Protein AF-A0A7J8E369-F1 (afdb_monomer_lite)

Radius of gyration: 38.17 Å; chains: 1; bounding box: 110×69×87 Å

Secondary structure (DSSP, 8-state):
-----------PPPPP-------------------S------HHHHHHHHHHHHHHHHHHHHHHHHHHHHHHHHHHTS-------PPPGGGTT--GGG---HHHHHHHHHHHHHHHHHHS--PPP-S---TTSPPHHHHHHHHHHHHHHHHHHHHHHHHHHHHHHHHTSTT-EE--SSS-EE-HHHHHHHHHGGGSS-----------TT----------HHHHHHHHHTT--

Sequence (233 aa):
MSRDGARLQPSPPETDVCCGITGGSPGQAPGSVPGPGLVKDSPLLLQQISAMRLHISQLQHENSILKGAQMKASLAALPPLHVAKLSLPSHEGSGSDLAPGALYRKTSQMLETLNQLSTHTHVVDITRTNPAAKSPSAQLLEQVAQLKSLSDAIEKLKDEVLKETVSQRPGATVPTDFATFPSTAFLRAKEEKQDDTVYMGKVTFSCAAGLGQRHRLVLTQEQLHQLHSRLIF

pLDDT: mean 79.62, std 20.89, range [30.61, 98.44]

Organism: Molossus molossus (NCBI:txid27622)

Structure (mmCIF, N/CA/C/O backbone):
data_AF-A0A7J8E369-F1
#
_entry.id   AF-A0A7J8E369-F1
#
loop_
_atom_site.group_PDB
_atom_site.id
_atom_site.type_symbol
_atom_site.label_atom_id
_atom_site.label_alt_id
_atom_site.label_comp_id
_atom_site.label_asym_id
_atom_site.label_entity_id
_atom_site.label_seq_id
_atom_site.pdbx_PDB_ins_code
_atom_site.Cartn_x
_atom_site.Cartn_y
_atom_site.Cartn_z
_atom_site.occupancy
_atom_site.B_iso_or_equiv
_atom_site.auth_seq_id
_atom_site.auth_comp_id
_atom_site.auth_asym_id
_atom_site.auth_atom_id
_atom_site.pdbx_PDB_model_num
ATOM 1 N N . MET A 1 1 ? 36.256 -41.939 -35.754 1.00 41.09 1 MET A N 1
ATOM 2 C CA . MET A 1 1 ? 37.502 -41.312 -36.260 1.00 41.09 1 MET A CA 1
ATOM 3 C C . MET A 1 1 ? 37.937 -40.273 -35.236 1.00 41.09 1 MET A C 1
ATOM 5 O O . MET A 1 1 ? 37.060 -39.716 -34.590 1.00 41.09 1 MET A O 1
ATOM 9 N N . SER A 1 2 ? 39.240 -40.086 -35.026 1.00 33.00 2 SER A N 1
ATOM 10 C CA . SER A 1 2 ? 39.792 -39.336 -33.877 1.00 33.00 2 SER A CA 1
ATOM 11 C C . SER A 1 2 ? 40.243 -37.909 -34.236 1.00 33.00 2 SER A C 1
ATOM 13 O O . SER A 1 2 ? 40.336 -37.597 -35.423 1.00 33.00 2 SER A O 1
ATOM 15 N N . ARG A 1 3 ? 40.653 -37.143 -33.203 1.00 35.09 3 ARG A N 1
ATOM 16 C CA . ARG A 1 3 ? 41.152 -35.740 -33.155 1.00 35.09 3 ARG A CA 1
ATOM 17 C C . ARG A 1 3 ? 40.059 -34.730 -32.758 1.00 35.09 3 ARG A C 1
ATOM 19 O O . ARG A 1 3 ? 39.092 -34.608 -33.497 1.00 35.09 3 ARG A O 1
ATOM 26 N N . ASP A 1 4 ? 40.047 -34.074 -31.588 1.00 36.41 4 ASP A N 1
ATOM 27 C CA . ASP A 1 4 ? 41.061 -33.690 -30.561 1.00 36.41 4 ASP A CA 1
ATOM 28 C C . ASP A 1 4 ? 41.771 -32.338 -30.821 1.00 36.41 4 ASP A C 1
ATOM 30 O O . ASP A 1 4 ? 42.100 -32.016 -31.962 1.00 36.41 4 ASP A O 1
ATOM 34 N N . GLY A 1 5 ? 42.003 -31.571 -29.744 1.00 31.45 5 GLY A N 1
ATOM 35 C CA . GLY A 1 5 ? 42.547 -30.202 -29.708 1.00 31.45 5 GLY A CA 1
ATOM 36 C C . GLY A 1 5 ? 41.503 -29.075 -29.892 1.00 31.45 5 GLY A C 1
ATOM 37 O O . GLY A 1 5 ? 40.620 -29.183 -30.733 1.00 31.45 5 GLY A O 1
ATOM 38 N N . ALA A 1 6 ? 41.543 -27.944 -29.169 1.00 34.44 6 ALA A N 1
ATOM 39 C CA . ALA A 1 6 ? 42.376 -27.578 -28.015 1.00 34.44 6 ALA A CA 1
ATOM 40 C C . ALA A 1 6 ? 41.706 -26.489 -27.131 1.00 34.44 6 ALA A C 1
ATOM 42 O O . ALA A 1 6 ? 40.764 -25.813 -27.538 1.00 34.44 6 ALA A O 1
ATOM 43 N N . ARG A 1 7 ? 42.213 -26.334 -25.900 1.00 36.38 7 ARG A N 1
ATOM 44 C CA . ARG A 1 7 ? 41.716 -25.487 -24.791 1.00 36.38 7 ARG A CA 1
ATOM 45 C C . ARG A 1 7 ? 42.520 -24.184 -24.679 1.00 36.38 7 ARG A C 1
ATOM 47 O O . ARG A 1 7 ? 43.739 -24.278 -24.754 1.00 36.38 7 ARG A O 1
ATOM 54 N N . LEU A 1 8 ? 41.898 -23.036 -24.352 1.00 31.09 8 LEU A N 1
ATOM 55 C CA . LEU A 1 8 ? 42.604 -21.884 -23.745 1.00 31.09 8 LEU A CA 1
ATOM 56 C C . LEU A 1 8 ? 41.689 -20.881 -22.984 1.00 31.09 8 LEU A C 1
ATOM 58 O O . LEU A 1 8 ? 40.820 -20.234 -23.555 1.00 31.09 8 LEU A O 1
ATOM 62 N N . GLN A 1 9 ? 41.951 -20.775 -21.679 1.00 37.12 9 GLN A N 1
ATOM 63 C CA . GLN A 1 9 ? 41.588 -19.768 -20.653 1.00 37.12 9 GLN A CA 1
ATOM 64 C C . GLN A 1 9 ? 42.735 -19.848 -19.600 1.00 37.12 9 GLN A C 1
ATOM 66 O O . GLN A 1 9 ? 43.406 -20.891 -19.600 1.00 37.12 9 GLN A O 1
ATOM 71 N N . PRO A 1 10 ? 43.023 -18.857 -18.718 1.00 39.31 10 PRO A N 1
ATOM 72 C CA . PRO A 1 10 ? 42.124 -17.913 -18.024 1.00 39.31 10 PRO A CA 1
ATOM 73 C C . PRO A 1 10 ? 42.337 -16.453 -18.545 1.00 39.31 10 PRO A C 1
ATOM 75 O O . PRO A 1 10 ? 42.440 -16.340 -19.763 1.00 39.31 10 PRO A O 1
ATOM 78 N N . SER A 1 11 ? 42.320 -15.294 -17.853 1.00 32.84 11 SER A N 1
ATOM 79 C CA . SER A 1 11 ? 42.356 -14.890 -16.423 1.00 32.84 11 SER A CA 1
ATOM 80 C C . SER A 1 11 ? 41.700 -13.511 -16.178 1.00 32.84 11 SER A C 1
ATOM 82 O O . SER A 1 11 ? 41.581 -12.734 -17.126 1.00 32.84 11 SER A O 1
ATOM 84 N N . PRO A 1 12 ? 41.292 -13.178 -14.931 1.00 42.59 12 PRO A N 1
ATOM 85 C CA . PRO A 1 12 ? 40.797 -11.846 -14.558 1.00 42.59 12 PRO A CA 1
ATOM 86 C C . PRO A 1 12 ? 41.934 -10.861 -14.196 1.00 42.59 12 PRO A C 1
ATOM 88 O O . PRO A 1 12 ? 43.033 -11.307 -13.867 1.00 42.59 12 PRO A O 1
ATOM 91 N N . PRO A 1 13 ? 41.681 -9.537 -14.208 1.00 39.56 13 PRO A N 1
ATOM 92 C CA . PRO A 1 13 ? 42.602 -8.533 -13.674 1.00 39.56 13 PRO A CA 1
ATOM 93 C C . PRO A 1 13 ? 42.510 -8.430 -12.141 1.00 39.56 13 PRO A C 1
ATOM 95 O O . PRO A 1 13 ? 41.418 -8.469 -11.571 1.00 39.56 13 PRO A O 1
ATOM 98 N N . GLU A 1 14 ? 43.656 -8.264 -11.485 1.00 40.72 14 GLU A N 1
ATOM 99 C CA . GLU A 1 14 ? 43.773 -8.125 -10.028 1.00 40.72 14 GLU A CA 1
ATOM 100 C C . GLU A 1 14 ? 43.655 -6.661 -9.565 1.00 40.72 14 GLU A C 1
ATOM 102 O O . GLU A 1 14 ? 43.826 -5.717 -10.340 1.00 40.72 14 GLU A O 1
ATOM 107 N N . THR A 1 15 ? 43.349 -6.467 -8.281 1.00 39.59 15 THR A N 1
ATOM 108 C CA . THR A 1 15 ? 43.296 -5.149 -7.633 1.00 39.59 15 THR A CA 1
ATOM 109 C C . THR A 1 15 ? 44.669 -4.748 -7.102 1.00 39.59 15 THR A C 1
ATOM 111 O O . THR A 1 15 ? 45.154 -5.388 -6.169 1.00 39.59 15 THR A O 1
ATOM 114 N N . ASP A 1 16 ? 45.246 -3.654 -7.601 1.00 33.91 16 ASP A N 1
ATOM 115 C CA . ASP A 1 16 ? 46.383 -3.004 -6.939 1.00 33.91 16 ASP A CA 1
ATOM 116 C C . ASP A 1 16 ? 45.906 -1.823 -6.080 1.00 33.91 16 ASP A C 1
ATOM 118 O O . ASP A 1 16 ? 45.133 -0.970 -6.528 1.00 33.91 16 ASP A O 1
ATOM 122 N N . VAL A 1 17 ? 46.342 -1.808 -4.820 1.00 41.31 17 VAL A N 1
ATOM 123 C CA . VAL A 1 17 ? 46.078 -0.746 -3.847 1.00 41.31 17 VAL A CA 1
ATOM 124 C C . VAL A 1 17 ? 47.383 -0.442 -3.128 1.00 41.31 17 VAL A C 1
ATOM 126 O O . VAL A 1 17 ? 47.820 -1.213 -2.275 1.00 41.31 17 VAL A O 1
ATOM 129 N N . CYS A 1 18 ? 47.963 0.726 -3.399 1.00 34.12 18 CYS A N 1
ATOM 130 C CA . CYS A 1 18 ? 49.056 1.259 -2.598 1.00 34.12 18 CYS A CA 1
ATOM 131 C C . CYS A 1 18 ? 48.819 2.736 -2.264 1.00 34.12 18 CYS A C 1
ATOM 133 O O . CYS A 1 18 ? 48.791 3.602 -3.137 1.00 34.12 18 CYS A O 1
ATOM 135 N N . CYS A 1 19 ? 48.656 3.019 -0.972 1.00 38.66 19 CYS A N 1
ATOM 136 C CA . CYS A 1 19 ? 48.672 4.363 -0.408 1.00 38.66 19 CYS A CA 1
ATOM 137 C C . CYS A 1 19 ? 49.817 4.411 0.608 1.00 38.66 19 CYS A C 1
ATOM 139 O O . CYS A 1 19 ? 49.782 3.695 1.607 1.00 38.66 19 CYS A O 1
ATOM 141 N N . GLY A 1 20 ? 50.846 5.215 0.333 1.00 31.59 20 GLY A N 1
ATOM 142 C CA . GLY A 1 20 ? 52.077 5.252 1.122 1.00 31.59 20 GLY A CA 1
ATOM 143 C C . GLY A 1 20 ? 52.585 6.675 1.305 1.00 31.59 20 GLY A C 1
ATOM 144 O O . GLY A 1 20 ? 53.140 7.265 0.383 1.00 31.59 20 GLY A O 1
ATOM 145 N N . ILE A 1 21 ? 52.404 7.218 2.509 1.00 43.28 21 ILE A N 1
ATOM 146 C CA . ILE A 1 21 ? 52.970 8.502 2.935 1.00 43.28 21 ILE A CA 1
ATOM 147 C C . ILE A 1 21 ? 54.171 8.278 3.857 1.00 43.28 21 ILE A C 1
ATOM 149 O O . ILE A 1 21 ? 54.090 7.479 4.785 1.00 43.28 21 ILE A O 1
ATOM 153 N N . THR A 1 22 ? 55.261 9.016 3.639 1.00 35.25 22 THR A N 1
ATOM 154 C CA . THR A 1 22 ? 56.140 9.637 4.662 1.00 35.25 22 THR A CA 1
ATOM 155 C C . THR A 1 22 ? 57.325 10.325 3.973 1.00 35.25 22 THR A C 1
ATOM 157 O O . THR A 1 22 ? 57.746 9.920 2.893 1.00 35.25 22 THR A O 1
ATOM 160 N N . GLY A 1 23 ? 57.838 11.408 4.566 1.00 34.50 23 GLY A N 1
ATOM 161 C CA . GLY A 1 23 ? 58.981 12.166 4.038 1.00 34.50 23 GLY A CA 1
ATOM 162 C C . GLY A 1 23 ? 60.274 11.912 4.818 1.00 34.50 23 GLY A C 1
ATOM 163 O O . GLY A 1 23 ? 60.225 11.526 5.983 1.00 34.50 23 GLY A O 1
ATOM 164 N N . GLY A 1 24 ? 61.426 12.173 4.188 1.00 30.61 24 GLY A N 1
ATOM 165 C CA . GLY A 1 24 ? 62.747 11.928 4.779 1.00 30.61 24 GLY A CA 1
ATOM 166 C C . GLY A 1 24 ? 63.893 12.689 4.102 1.00 30.61 24 GLY A C 1
ATOM 167 O O . GLY A 1 24 ? 64.691 12.102 3.380 1.00 30.61 24 GLY A O 1
ATOM 168 N N . SER A 1 25 ? 63.986 13.993 4.361 1.00 37.41 25 SER A N 1
ATOM 169 C CA . SER A 1 25 ? 65.236 14.774 4.235 1.00 37.41 25 SER A CA 1
ATOM 170 C C . SER A 1 25 ? 66.120 14.526 5.480 1.00 37.41 25 SER A C 1
ATOM 172 O O . SER A 1 25 ? 65.541 14.175 6.510 1.00 37.41 25 SER A O 1
ATOM 174 N N . PRO A 1 26 ? 67.461 14.745 5.473 1.00 45.38 26 PRO A N 1
ATOM 175 C CA . PRO A 1 26 ? 68.188 15.671 4.591 1.00 45.38 26 PRO A CA 1
ATOM 176 C C . PRO A 1 26 ? 69.509 15.167 3.959 1.00 45.38 26 PRO A C 1
ATOM 178 O O . PRO A 1 26 ? 70.195 14.290 4.473 1.00 45.38 26 PRO A O 1
ATOM 181 N N . GLY A 1 27 ? 69.931 15.854 2.892 1.00 34.78 27 GLY A N 1
ATOM 182 C CA . GLY A 1 27 ? 71.288 15.826 2.334 1.00 34.78 27 GLY A CA 1
ATOM 183 C C . GLY A 1 27 ? 71.593 17.182 1.686 1.00 34.78 27 GLY A C 1
ATOM 184 O O . GLY A 1 27 ? 70.720 17.752 1.036 1.00 34.78 27 GLY A O 1
ATOM 185 N N . GLN A 1 28 ? 72.780 17.745 1.920 1.00 37.62 28 GLN A N 1
ATOM 186 C CA . GLN A 1 28 ? 73.111 19.145 1.609 1.00 37.62 28 GLN A CA 1
ATOM 187 C C . GLN A 1 28 ? 74.315 19.241 0.659 1.00 37.62 28 GLN A C 1
ATOM 189 O O . GLN A 1 28 ? 75.236 18.445 0.792 1.00 37.62 28 GLN A O 1
ATOM 194 N N . ALA A 1 29 ? 74.294 20.230 -0.247 1.00 39.03 29 ALA A N 1
ATOM 195 C CA . ALA A 1 29 ? 75.404 20.891 -0.970 1.00 39.03 29 ALA A CA 1
ATOM 196 C C . ALA A 1 29 ? 74.906 21.384 -2.356 1.00 39.03 29 ALA A C 1
ATOM 198 O O . ALA A 1 29 ? 73.897 20.876 -2.849 1.00 39.03 29 ALA A O 1
ATOM 199 N N . PRO A 1 30 ? 75.517 22.422 -2.966 1.00 46.03 30 PRO A N 1
ATOM 200 C CA . PRO A 1 30 ? 74.757 23.318 -3.838 1.00 46.03 30 PRO A CA 1
ATOM 201 C C . PRO A 1 30 ? 75.013 23.123 -5.341 1.00 46.03 30 PRO A C 1
ATOM 203 O O . PRO A 1 30 ? 76.124 23.315 -5.828 1.00 46.03 30 PRO A O 1
ATOM 206 N N . GLY A 1 31 ? 73.943 22.860 -6.095 1.00 35.72 31 GLY A N 1
ATOM 207 C CA . GLY A 1 31 ? 73.931 22.878 -7.561 1.00 35.72 31 GLY A CA 1
ATOM 208 C C . GLY A 1 31 ? 72.934 23.903 -8.101 1.00 35.72 31 GLY A C 1
ATOM 209 O O . GLY A 1 31 ? 71.821 23.537 -8.468 1.00 35.72 31 GLY A O 1
ATOM 210 N N . SER A 1 32 ? 73.315 25.184 -8.152 1.00 49.19 32 SER A N 1
ATOM 211 C CA . SER A 1 32 ? 72.491 26.225 -8.789 1.00 49.19 32 SER A CA 1
ATOM 212 C C . SER A 1 32 ? 72.608 26.135 -10.312 1.00 49.19 32 SER A C 1
ATOM 214 O O . SER A 1 32 ? 73.381 26.857 -10.941 1.00 49.19 32 SER A O 1
ATOM 216 N N . VAL A 1 33 ? 71.861 25.202 -10.903 1.00 44.56 33 VAL A N 1
ATOM 217 C CA . VAL A 1 33 ? 71.669 25.105 -12.354 1.00 44.56 33 VAL A CA 1
ATOM 218 C C . VAL A 1 33 ? 70.338 25.781 -12.698 1.00 44.56 33 VAL A C 1
ATOM 220 O O . VAL A 1 33 ? 69.313 25.357 -12.159 1.00 44.56 33 VAL A O 1
ATOM 223 N N . PRO A 1 34 ? 70.297 26.796 -13.584 1.00 49.88 34 PRO A N 1
ATOM 224 C CA . PRO A 1 34 ? 69.044 27.379 -14.068 1.00 49.88 34 PRO A CA 1
ATOM 225 C C . PRO A 1 34 ? 68.288 26.407 -14.991 1.00 49.88 34 PRO A C 1
ATOM 227 O O . PRO A 1 34 ? 68.264 26.561 -16.211 1.00 49.88 34 PRO A O 1
ATOM 230 N N . GLY A 1 35 ? 67.685 25.368 -14.407 1.00 45.75 35 GLY A N 1
ATOM 231 C CA . GLY A 1 35 ? 66.832 24.425 -15.124 1.00 45.75 35 GLY A CA 1
ATOM 232 C C . GLY A 1 35 ? 65.636 25.157 -15.749 1.00 45.75 35 GLY A C 1
ATOM 233 O O . GLY A 1 35 ? 64.947 25.892 -15.033 1.00 45.75 35 GLY A O 1
ATOM 234 N N . PRO A 1 36 ? 65.373 25.003 -17.060 1.00 47.09 36 PRO A N 1
ATOM 235 C CA . PRO A 1 36 ? 64.336 25.765 -17.742 1.00 47.09 36 PRO A CA 1
ATOM 236 C C . PRO A 1 36 ? 62.943 25.296 -17.318 1.00 47.09 36 PRO A C 1
ATOM 238 O O . PRO A 1 36 ? 62.419 24.335 -17.865 1.00 47.09 36 PRO A O 1
ATOM 241 N N . GLY A 1 37 ? 62.349 26.019 -16.366 1.00 49.38 37 GLY A N 1
ATOM 242 C CA . GLY A 1 37 ? 60.931 25.964 -16.018 1.00 49.38 37 GLY A CA 1
ATOM 243 C C . GLY A 1 37 ? 60.436 24.628 -15.459 1.00 49.38 37 GLY A C 1
ATOM 244 O O . GLY A 1 37 ? 60.283 23.644 -16.176 1.00 49.38 37 GLY A O 1
ATOM 245 N N . LEU A 1 38 ? 59.996 24.633 -14.198 1.00 54.03 38 LEU A N 1
ATOM 246 C CA . LEU A 1 38 ? 58.951 23.696 -13.787 1.00 54.03 38 LEU A CA 1
ATOM 247 C C . LEU A 1 38 ? 57.718 23.998 -14.652 1.00 54.03 38 LEU A C 1
ATOM 249 O O . LEU A 1 38 ? 57.014 24.976 -14.385 1.00 54.03 38 LEU A O 1
ATOM 253 N N . VAL A 1 39 ? 57.495 23.209 -15.710 1.00 57.50 39 VAL A N 1
ATOM 254 C CA . VAL A 1 39 ? 56.346 23.356 -16.614 1.00 57.50 39 VAL A CA 1
ATOM 255 C C . VAL A 1 39 ? 55.097 22.957 -15.843 1.00 57.50 39 VAL A C 1
ATOM 257 O O . VAL A 1 39 ? 54.642 21.819 -15.858 1.00 57.50 39 VAL A O 1
ATOM 260 N N . LYS A 1 40 ? 54.576 23.929 -15.101 1.00 64.00 40 LYS A N 1
ATOM 261 C CA . LYS A 1 40 ? 53.297 23.860 -14.422 1.00 64.00 40 LYS A CA 1
ATOM 262 C C . LYS A 1 40 ? 52.246 23.767 -15.521 1.00 64.00 40 LYS A C 1
ATOM 264 O O . LYS A 1 40 ? 52.003 24.771 -16.194 1.00 64.00 40 LYS A O 1
ATOM 269 N N . ASP A 1 41 ? 51.704 22.565 -15.729 1.00 66.69 41 ASP A N 1
ATOM 270 C CA . ASP A 1 41 ? 50.673 22.300 -16.733 1.00 66.69 41 ASP A CA 1
ATOM 271 C C . ASP A 1 41 ? 49.646 23.427 -16.725 1.00 66.69 41 ASP A C 1
ATOM 273 O O . ASP A 1 41 ? 49.163 23.826 -15.657 1.00 66.69 41 ASP A O 1
ATOM 277 N N . SER A 1 42 ? 49.352 23.970 -17.911 1.00 84.88 42 SER A N 1
ATOM 278 C CA . SER A 1 42 ? 48.469 25.129 -18.025 1.00 84.88 42 SER A CA 1
ATOM 279 C C . SER A 1 42 ? 47.176 24.840 -17.256 1.00 84.88 42 SER A C 1
ATOM 281 O O . SER A 1 42 ? 46.547 23.810 -17.515 1.00 84.88 42 SER A O 1
ATOM 283 N N . PRO A 1 43 ? 46.747 25.699 -16.311 1.00 85.44 43 PRO A N 1
ATOM 284 C CA . PRO A 1 43 ? 45.572 25.408 -15.491 1.00 85.44 43 PRO A CA 1
ATOM 285 C C . PRO A 1 43 ? 44.318 25.226 -16.359 1.00 85.44 43 PRO A C 1
ATOM 287 O O . PRO A 1 43 ? 43.458 24.411 -16.036 1.00 85.44 43 PRO A O 1
ATOM 290 N N . LEU A 1 44 ? 44.277 25.898 -17.516 1.00 90.88 44 LEU A N 1
ATOM 291 C CA . LEU A 1 44 ? 43.266 25.716 -18.555 1.00 90.88 44 LEU A CA 1
ATOM 292 C C . LEU A 1 44 ? 43.319 24.319 -19.203 1.00 90.88 44 LEU A C 1
ATOM 294 O O . LEU A 1 44 ? 42.273 23.727 -19.448 1.00 90.88 44 LEU A O 1
ATOM 298 N N . LEU A 1 45 ? 44.513 23.762 -19.439 1.00 91.81 45 LEU A N 1
ATOM 299 C CA . LEU A 1 45 ? 44.689 22.404 -19.972 1.00 91.81 45 LEU A CA 1
ATOM 300 C C . LEU A 1 45 ? 44.264 21.344 -18.947 1.00 91.81 45 LEU A C 1
ATOM 302 O O . LEU A 1 45 ? 43.554 20.407 -19.302 1.00 91.81 45 LEU A O 1
ATOM 306 N N . LEU A 1 46 ? 44.624 21.509 -17.669 1.00 92.56 46 LEU A N 1
ATOM 307 C CA . LEU A 1 46 ? 44.163 20.617 -16.597 1.00 92.56 46 LEU A CA 1
ATOM 308 C C . LEU A 1 46 ? 42.633 20.666 -16.433 1.00 92.56 46 LEU A C 1
ATOM 310 O O . LEU A 1 46 ? 41.996 19.621 -16.291 1.00 92.56 46 LEU A O 1
ATOM 314 N N . GLN A 1 47 ? 42.036 21.859 -16.523 1.00 94.19 47 GLN A N 1
ATOM 315 C CA . GLN A 1 47 ? 40.582 22.052 -16.519 1.00 94.19 47 GLN A CA 1
ATOM 316 C C . GLN A 1 47 ? 39.907 21.436 -17.758 1.00 94.19 47 GLN A C 1
ATOM 318 O O . GLN A 1 47 ? 38.847 20.822 -17.645 1.00 94.19 47 GLN A O 1
ATOM 323 N N . GLN A 1 48 ? 40.523 21.539 -18.938 1.00 95.19 48 GLN A N 1
ATOM 324 C CA . GLN A 1 48 ? 40.031 20.886 -20.151 1.00 95.19 48 GLN A CA 1
ATOM 325 C C . GLN A 1 48 ? 40.108 19.356 -20.027 1.00 95.19 48 GLN A C 1
ATOM 327 O O . GLN A 1 48 ? 39.162 18.661 -20.390 1.00 95.19 48 GLN A O 1
ATOM 332 N N . ILE A 1 49 ? 41.193 18.814 -19.465 1.00 95.00 49 ILE A N 1
ATOM 333 C CA . ILE A 1 49 ? 41.356 17.374 -19.221 1.00 95.00 49 ILE A CA 1
ATOM 334 C C . ILE A 1 49 ? 40.309 16.856 -18.225 1.00 95.00 49 ILE A C 1
ATOM 336 O O . ILE A 1 49 ? 39.745 15.785 -18.458 1.00 95.00 49 ILE A O 1
ATOM 340 N N . SER A 1 50 ? 40.008 17.582 -17.143 1.00 95.56 50 SER A N 1
ATOM 341 C CA . SER A 1 50 ? 38.975 17.158 -16.186 1.00 95.56 50 SER A CA 1
ATOM 342 C C . SER A 1 50 ? 37.565 17.227 -16.786 1.00 95.56 50 SER A C 1
ATOM 344 O O . SER A 1 50 ? 36.803 16.269 -16.638 1.00 95.56 50 SER A O 1
ATOM 346 N N . ALA A 1 51 ? 37.248 18.276 -17.554 1.00 97.25 51 ALA A N 1
ATOM 347 C CA . ALA A 1 51 ? 35.987 18.384 -18.289 1.00 97.25 51 ALA A CA 1
ATOM 348 C C . ALA A 1 51 ? 35.818 17.255 -19.325 1.00 97.25 51 ALA A C 1
ATOM 350 O O . ALA A 1 51 ? 34.793 16.575 -19.337 1.00 97.25 51 ALA A O 1
ATOM 351 N N . MET A 1 52 ? 36.840 16.974 -20.143 1.00 98.00 52 MET A N 1
ATOM 352 C CA . MET A 1 52 ? 36.793 15.872 -21.114 1.00 98.00 52 MET A CA 1
ATOM 353 C C . MET A 1 52 ? 36.623 14.508 -20.431 1.00 98.00 52 MET A C 1
ATOM 355 O O . MET A 1 52 ? 35.836 13.690 -20.902 1.00 98.00 52 MET A O 1
ATOM 359 N N . ARG A 1 53 ? 37.294 14.259 -19.296 1.00 98.06 53 ARG A N 1
ATOM 360 C CA . ARG A 1 53 ? 37.115 13.018 -18.514 1.00 98.06 53 ARG A CA 1
ATOM 361 C C . ARG A 1 53 ? 35.683 12.861 -17.992 1.00 98.06 53 ARG A C 1
ATOM 363 O O . ARG A 1 53 ? 35.157 11.751 -18.033 1.00 98.06 53 ARG A O 1
ATOM 370 N N . LEU A 1 54 ? 35.038 13.948 -17.559 1.00 98.31 54 LEU A N 1
ATOM 371 C CA . LEU A 1 54 ? 33.630 13.932 -17.147 1.00 98.31 54 LEU A CA 1
ATOM 372 C C . LEU A 1 54 ? 32.698 13.589 -18.321 1.00 98.31 54 LEU A C 1
ATOM 374 O O . LEU A 1 54 ? 31.874 12.687 -18.191 1.00 98.31 54 LEU A O 1
ATOM 378 N N . HIS A 1 55 ? 32.871 14.237 -19.477 1.00 98.19 55 HIS A N 1
ATOM 379 C CA . HIS A 1 55 ? 32.070 13.955 -20.677 1.00 98.19 55 HIS A CA 1
ATOM 380 C C . HIS A 1 55 ? 32.269 12.517 -21.191 1.00 98.19 55 HIS A C 1
ATOM 382 O O . HIS A 1 55 ? 31.306 11.857 -21.572 1.00 98.19 55 HIS A O 1
ATOM 388 N N . ILE A 1 56 ? 33.498 11.988 -21.153 1.00 98.38 56 ILE A N 1
ATOM 389 C CA . ILE A 1 56 ? 33.779 10.585 -21.501 1.00 98.38 56 ILE A CA 1
ATOM 390 C C . ILE A 1 56 ? 33.056 9.632 -20.537 1.00 98.38 56 ILE A C 1
ATOM 392 O O . ILE A 1 56 ? 32.459 8.659 -20.991 1.00 98.38 56 ILE A O 1
ATOM 396 N N . SER A 1 57 ? 33.052 9.924 -19.233 1.00 98.06 57 SER A N 1
ATOM 397 C CA . SER A 1 57 ? 32.327 9.133 -18.227 1.00 98.06 57 SER A CA 1
ATOM 398 C C . SER A 1 57 ? 30.807 9.143 -18.461 1.00 98.06 57 SER A C 1
ATOM 400 O O . SER A 1 57 ? 30.166 8.093 -18.417 1.00 98.06 57 SER A O 1
ATOM 402 N N . GLN A 1 58 ? 30.232 10.301 -18.807 1.00 98.38 58 GLN A N 1
ATOM 403 C CA . GLN A 1 58 ? 28.814 10.433 -19.173 1.00 98.38 58 GLN A CA 1
ATOM 404 C C . GLN A 1 58 ? 28.466 9.593 -20.412 1.00 98.38 58 GLN A C 1
ATOM 406 O O . GLN A 1 58 ? 27.566 8.757 -20.350 1.00 98.38 58 GLN A O 1
ATOM 411 N N . LEU A 1 59 ? 29.237 9.721 -21.498 1.00 98.44 59 LEU A N 1
ATOM 412 C CA . LEU A 1 59 ? 29.043 8.931 -22.720 1.00 98.44 59 LEU A CA 1
ATOM 413 C C . LEU A 1 59 ? 29.212 7.421 -22.474 1.00 98.44 59 LEU A C 1
ATOM 415 O O . LEU A 1 59 ? 28.472 6.615 -23.035 1.00 98.44 59 LEU A O 1
ATOM 419 N N . GLN A 1 60 ? 30.152 7.016 -21.614 1.00 98.25 60 GLN A N 1
ATOM 420 C CA . GLN A 1 60 ? 30.307 5.618 -21.195 1.00 98.25 60 GLN A CA 1
ATOM 421 C C . GLN A 1 60 ? 29.097 5.121 -20.390 1.00 98.25 60 GLN A C 1
ATOM 423 O O . GLN A 1 60 ? 28.653 3.991 -20.601 1.00 98.25 60 GLN A O 1
ATOM 428 N N . HIS A 1 61 ? 28.532 5.951 -19.510 1.00 98.00 61 HIS A N 1
ATOM 429 C CA . HIS A 1 61 ? 27.340 5.622 -18.729 1.00 98.00 61 HIS A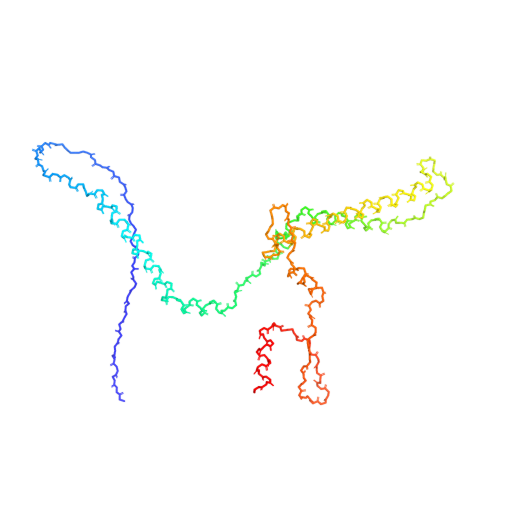 CA 1
ATOM 430 C C . HIS A 1 61 ? 26.094 5.463 -19.613 1.00 98.00 61 HIS A C 1
ATOM 432 O O . HIS A 1 61 ? 25.413 4.440 -19.530 1.00 98.00 61 HIS A O 1
ATOM 438 N N . GLU A 1 62 ? 25.837 6.407 -20.522 1.00 98.25 62 GLU A N 1
ATOM 439 C CA . GLU A 1 62 ? 24.749 6.324 -21.506 1.00 98.25 62 GLU A CA 1
ATOM 440 C C . GLU A 1 62 ? 24.893 5.087 -22.403 1.00 98.25 62 GLU A C 1
ATOM 442 O O . GLU A 1 62 ? 23.947 4.315 -22.581 1.00 98.25 62 GLU A O 1
ATOM 447 N N . ASN A 1 63 ? 26.101 4.833 -22.915 1.00 98.06 63 ASN A N 1
ATOM 448 C CA . ASN A 1 63 ? 26.377 3.665 -23.747 1.00 98.06 63 ASN A CA 1
ATOM 449 C C . ASN A 1 63 ? 26.208 2.342 -22.975 1.00 98.06 63 ASN A C 1
ATOM 451 O O . ASN A 1 63 ? 25.758 1.352 -23.552 1.00 98.06 63 ASN A O 1
ATOM 455 N N . SER A 1 64 ? 26.514 2.334 -21.673 1.00 97.94 64 SER A N 1
ATOM 456 C CA . SER A 1 64 ? 26.271 1.204 -20.769 1.00 97.94 64 SER A CA 1
ATOM 457 C C . SER A 1 64 ? 24.774 0.971 -20.527 1.00 97.94 64 SER A C 1
ATOM 459 O O . SER A 1 64 ? 24.316 -0.166 -20.633 1.00 97.94 64 SER A O 1
ATOM 461 N N . ILE A 1 65 ? 23.981 2.030 -20.311 1.00 97.44 65 ILE A N 1
ATOM 462 C CA . ILE A 1 65 ? 22.512 1.937 -20.209 1.00 97.44 65 ILE A CA 1
ATOM 463 C C . ILE A 1 65 ? 21.917 1.345 -21.491 1.00 97.44 65 ILE A C 1
ATOM 465 O O . ILE A 1 65 ? 21.107 0.422 -21.412 1.00 97.44 65 ILE A O 1
ATOM 469 N N . LEU A 1 66 ? 22.330 1.839 -22.662 1.00 97.44 66 LEU A N 1
ATOM 470 C CA . LEU A 1 66 ? 21.811 1.382 -23.954 1.00 97.44 66 LEU A CA 1
ATOM 471 C C . LEU A 1 66 ? 22.192 -0.078 -24.246 1.00 97.44 66 LEU A C 1
ATOM 473 O O . LEU A 1 66 ? 21.326 -0.870 -24.613 1.00 97.44 66 LEU A O 1
ATOM 477 N N . LYS A 1 67 ? 23.453 -0.473 -24.018 1.00 98.06 67 LYS A N 1
ATOM 478 C CA . LYS A 1 67 ? 23.899 -1.874 -24.160 1.00 98.06 67 LYS A CA 1
ATOM 479 C C . LYS A 1 67 ? 23.238 -2.809 -23.143 1.00 98.06 67 LYS A C 1
ATOM 481 O O . LYS A 1 67 ? 22.893 -3.937 -23.477 1.00 98.06 67 LYS A O 1
ATOM 486 N N . GLY A 1 68 ? 23.044 -2.343 -21.911 1.00 97.56 68 GLY A N 1
ATOM 487 C CA . GLY A 1 68 ? 22.402 -3.096 -20.835 1.00 97.56 68 GLY A CA 1
ATOM 488 C C . GLY A 1 68 ? 20.873 -3.143 -20.912 1.00 97.56 68 GLY A C 1
ATOM 489 O O . GLY A 1 68 ? 20.263 -3.869 -20.127 1.00 97.56 68 GLY A O 1
ATOM 490 N N . ALA A 1 69 ? 20.239 -2.402 -21.829 1.00 97.69 69 ALA A N 1
ATOM 491 C CA . ALA A 1 69 ? 18.791 -2.194 -21.851 1.00 97.69 69 ALA A CA 1
ATOM 492 C C . ALA A 1 69 ? 17.989 -3.503 -21.935 1.00 97.69 69 ALA A C 1
ATOM 494 O O . ALA A 1 69 ? 17.038 -3.680 -21.174 1.00 97.69 69 ALA A O 1
ATOM 495 N N . GLN A 1 70 ? 18.399 -4.447 -22.792 1.00 97.38 70 GLN A N 1
ATOM 496 C CA . GLN A 1 70 ? 17.727 -5.746 -22.922 1.00 97.38 70 GLN A CA 1
ATOM 497 C C . GLN A 1 70 ? 17.833 -6.571 -21.631 1.00 97.38 70 GLN A C 1
ATOM 499 O O . GLN A 1 70 ? 16.824 -7.060 -21.136 1.00 97.38 70 GLN A O 1
ATOM 504 N N . MET A 1 71 ? 19.030 -6.672 -21.043 1.00 97.31 71 MET A N 1
ATOM 505 C CA . MET A 1 71 ? 19.248 -7.395 -19.783 1.00 97.31 71 MET A CA 1
ATOM 506 C C . MET A 1 71 ? 18.453 -6.767 -18.629 1.00 97.31 71 MET A C 1
ATOM 508 O O . MET A 1 71 ? 17.814 -7.478 -17.853 1.00 97.31 71 MET A O 1
ATOM 512 N N . LYS A 1 72 ? 18.432 -5.430 -18.549 1.00 97.00 72 LYS A N 1
ATOM 513 C CA . LYS A 1 72 ? 17.630 -4.683 -17.574 1.00 97.00 72 LYS A CA 1
ATOM 514 C C . LYS A 1 72 ? 16.134 -4.949 -17.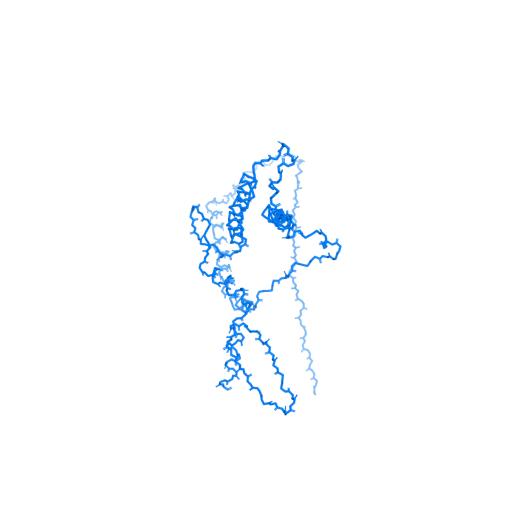757 1.00 97.00 72 LYS A C 1
ATOM 516 O O . LYS A 1 72 ? 15.447 -5.155 -16.764 1.00 97.00 72 LYS A O 1
ATOM 521 N N . ALA A 1 73 ? 15.638 -4.980 -18.995 1.00 96.94 73 ALA A N 1
ATOM 522 C CA . ALA A 1 73 ? 14.241 -5.286 -19.295 1.00 96.94 73 ALA A CA 1
ATOM 523 C C . ALA A 1 73 ? 13.875 -6.737 -18.937 1.00 96.94 73 ALA A C 1
ATOM 525 O O . ALA A 1 73 ? 12.859 -6.956 -18.286 1.00 96.94 73 ALA A O 1
ATOM 526 N N . SER A 1 74 ? 14.717 -7.719 -19.281 1.00 96.56 74 SER A N 1
ATOM 527 C CA . SER A 1 74 ? 14.492 -9.129 -18.929 1.00 96.56 74 SER A CA 1
ATOM 528 C C . SER A 1 74 ? 14.457 -9.372 -17.418 1.00 96.56 74 SER A C 1
ATOM 530 O O . SER A 1 74 ? 13.669 -10.196 -16.967 1.00 96.56 74 SER A O 1
ATOM 532 N N . LEU A 1 75 ? 15.263 -8.648 -16.632 1.00 96.12 75 LEU A N 1
ATOM 533 C CA . LEU A 1 75 ? 15.216 -8.712 -15.167 1.00 96.12 75 LEU A CA 1
ATOM 534 C C . LEU A 1 75 ? 14.019 -7.944 -14.584 1.00 96.12 75 LEU A C 1
ATOM 536 O O . LEU A 1 75 ? 13.386 -8.428 -13.653 1.00 96.12 75 LEU A O 1
ATOM 540 N N . ALA A 1 76 ? 13.675 -6.776 -15.137 1.00 95.00 76 ALA A N 1
ATOM 541 C CA . ALA A 1 76 ? 12.540 -5.964 -14.685 1.00 95.00 76 ALA A CA 1
ATOM 542 C C . ALA A 1 76 ? 11.163 -6.549 -15.060 1.00 95.00 76 ALA A C 1
ATOM 544 O O . ALA A 1 76 ? 10.157 -6.149 -14.482 1.00 95.00 76 ALA A O 1
ATOM 545 N N . ALA A 1 77 ? 11.113 -7.492 -16.006 1.00 93.94 77 ALA A N 1
ATOM 546 C CA . ALA A 1 77 ? 9.919 -8.267 -16.340 1.00 93.94 77 ALA A CA 1
ATOM 547 C C . ALA A 1 77 ? 9.620 -9.400 -15.333 1.00 93.94 77 ALA A C 1
ATOM 549 O O . ALA A 1 77 ? 8.577 -10.046 -15.435 1.00 93.94 77 ALA A O 1
ATOM 550 N N . LEU A 1 78 ? 10.519 -9.666 -14.377 1.00 94.25 78 LEU A N 1
ATOM 551 C CA . LEU A 1 78 ? 10.297 -10.631 -13.298 1.00 94.25 78 LEU A CA 1
ATOM 552 C C . LEU A 1 78 ? 9.603 -9.950 -12.101 1.00 94.25 78 LEU A C 1
ATOM 554 O O . LEU A 1 78 ? 9.914 -8.798 -11.789 1.00 94.25 78 LEU A O 1
ATOM 558 N N . PRO A 1 79 ? 8.694 -10.642 -11.387 1.00 90.69 79 PRO A N 1
ATOM 559 C CA . PRO A 1 79 ? 8.011 -10.068 -10.231 1.00 90.69 79 PRO A CA 1
ATOM 560 C C . PRO A 1 79 ? 9.005 -9.759 -9.090 1.00 90.69 79 PRO A C 1
ATOM 562 O O . PRO A 1 79 ? 9.864 -10.590 -8.781 1.00 90.69 79 PRO A O 1
ATOM 565 N N . PRO A 1 80 ? 8.901 -8.591 -8.427 1.00 92.12 80 PRO A N 1
ATOM 566 C CA . PRO A 1 80 ? 9.890 -8.153 -7.447 1.00 92.12 80 PRO A CA 1
ATOM 567 C C . PRO A 1 80 ? 9.784 -8.944 -6.137 1.00 92.12 80 PRO A C 1
ATOM 569 O O . PRO A 1 80 ? 8.798 -8.843 -5.399 1.00 92.12 80 PRO A O 1
ATOM 572 N N . LEU A 1 81 ? 10.832 -9.706 -5.822 1.00 91.75 81 LEU A N 1
ATOM 573 C CA . LEU A 1 81 ? 10.903 -10.553 -4.631 1.00 91.75 81 LEU A CA 1
ATOM 574 C C . LEU A 1 81 ? 11.047 -9.712 -3.354 1.00 91.75 81 LEU A C 1
ATOM 576 O O . LEU A 1 81 ? 12.110 -9.164 -3.070 1.00 91.75 81 LEU A O 1
ATOM 580 N N . HIS A 1 82 ? 9.978 -9.653 -2.561 1.00 88.06 82 HIS A N 1
ATOM 581 C CA . HIS A 1 82 ? 9.969 -9.038 -1.235 1.00 88.06 82 HIS A CA 1
ATOM 582 C C . HIS A 1 82 ? 9.935 -10.136 -0.169 1.00 88.06 82 HIS A C 1
ATOM 584 O O . HIS A 1 82 ? 8.983 -10.914 -0.108 1.00 88.06 82 HIS A O 1
ATOM 590 N N . VAL A 1 83 ? 10.962 -10.203 0.681 1.00 90.81 83 VAL A N 1
ATOM 591 C CA . VAL A 1 83 ? 10.989 -11.144 1.809 1.00 90.81 83 VAL A CA 1
ATOM 592 C C . VAL A 1 83 ? 10.134 -10.623 2.965 1.00 90.81 83 VAL A C 1
ATOM 594 O O . VAL A 1 83 ? 10.242 -9.461 3.360 1.00 90.81 83 VAL A O 1
ATOM 597 N N . ALA A 1 84 ? 9.279 -11.483 3.517 1.00 86.31 84 ALA A N 1
ATOM 598 C CA . ALA A 1 84 ? 8.546 -11.174 4.738 1.00 86.31 84 ALA A CA 1
ATOM 599 C C . ALA A 1 84 ? 9.512 -11.117 5.932 1.00 86.31 84 ALA A C 1
ATOM 601 O O . ALA A 1 84 ? 10.437 -11.924 6.034 1.00 86.31 84 ALA A O 1
ATOM 602 N N . LYS A 1 85 ? 9.283 -10.179 6.856 1.00 83.50 85 LYS A N 1
ATOM 603 C CA . LYS A 1 85 ? 10.030 -10.118 8.114 1.00 83.50 85 LYS A CA 1
ATOM 604 C C . LYS A 1 85 ? 9.574 -11.259 9.024 1.00 83.50 85 LYS A C 1
ATOM 606 O O . LYS A 1 85 ? 8.440 -11.251 9.490 1.00 83.50 85 LYS A O 1
ATOM 611 N N . LEU A 1 86 ? 10.451 -12.231 9.257 1.00 78.81 86 LEU A N 1
ATOM 612 C CA . LEU A 1 86 ? 10.198 -13.364 10.146 1.00 78.81 86 LEU A CA 1
ATOM 613 C C . LEU A 1 86 ? 10.803 -13.086 11.528 1.00 78.81 86 LEU A C 1
ATOM 615 O O . LEU A 1 86 ? 12.015 -12.895 11.646 1.00 78.81 86 LEU A O 1
ATOM 619 N N . SER A 1 87 ? 9.968 -13.078 12.568 1.00 79.00 87 SER A N 1
ATOM 620 C CA . SER A 1 87 ? 10.415 -13.141 13.961 1.00 79.00 87 SER A CA 1
ATOM 621 C C . SER A 1 87 ? 11.053 -14.506 14.241 1.00 79.00 87 SER A C 1
ATOM 623 O O . SER A 1 87 ? 10.557 -15.548 13.815 1.00 79.00 87 SER A O 1
ATOM 625 N N . LEU A 1 88 ? 12.165 -14.517 14.982 1.00 79.56 88 LEU A N 1
ATOM 626 C CA . LEU A 1 88 ? 12.677 -15.754 15.577 1.00 79.56 88 LEU A CA 1
ATOM 627 C C . LEU A 1 88 ? 11.780 -16.141 16.771 1.00 79.56 88 LEU A C 1
ATOM 629 O O . LEU A 1 88 ? 11.337 -15.234 17.477 1.00 79.56 88 LEU A O 1
ATOM 633 N N . PRO A 1 89 ? 11.554 -17.438 17.068 1.00 70.19 89 PRO A N 1
ATOM 634 C CA . PRO A 1 89 ? 10.613 -17.862 18.115 1.00 70.19 89 PRO A CA 1
ATOM 635 C C . PRO A 1 89 ? 10.864 -17.246 19.501 1.00 70.19 89 PRO A C 1
ATOM 637 O O . PRO A 1 89 ? 9.923 -16.907 20.211 1.00 70.19 89 PRO A O 1
ATOM 640 N N . SER A 1 90 ? 12.128 -17.010 19.870 1.00 61.94 90 SER A N 1
ATOM 641 C CA . SER A 1 90 ? 12.505 -16.348 21.132 1.00 61.94 90 SER A CA 1
ATOM 642 C C . SER A 1 90 ? 12.177 -14.845 21.190 1.00 61.94 90 SER A C 1
ATOM 644 O O . SER A 1 90 ? 12.456 -14.204 22.198 1.00 61.94 90 SER A O 1
ATOM 646 N N . HIS A 1 91 ? 11.633 -14.270 20.114 1.00 55.28 91 HIS A N 1
ATOM 647 C CA . HIS A 1 91 ? 11.339 -12.844 19.946 1.00 55.28 91 HIS A CA 1
ATOM 648 C C . HIS A 1 91 ? 9.845 -12.577 19.648 1.00 55.28 91 HIS A C 1
ATOM 650 O O . HIS A 1 91 ? 9.465 -11.442 19.362 1.00 55.28 91 HIS A O 1
ATOM 656 N N . GLU A 1 92 ? 8.984 -13.600 19.754 1.00 51.19 92 GLU A N 1
ATOM 657 C CA . GLU A 1 92 ? 7.514 -13.487 19.662 1.00 51.19 92 GLU A CA 1
ATOM 658 C C . GLU A 1 92 ? 6.932 -12.504 20.695 1.00 51.19 92 GLU A C 1
ATOM 660 O O . GLU A 1 92 ? 6.015 -11.744 20.395 1.00 51.19 92 GLU A O 1
ATOM 665 N N . GLY A 1 93 ? 7.506 -12.453 21.904 1.00 52.72 93 GLY A N 1
ATOM 666 C CA . GLY A 1 93 ? 7.104 -11.499 22.948 1.00 52.72 93 GLY A CA 1
ATOM 667 C C . GLY A 1 93 ? 7.485 -10.040 22.661 1.00 52.72 93 GLY A C 1
ATOM 668 O O . GLY A 1 93 ? 7.029 -9.135 23.357 1.00 52.72 93 GLY A O 1
ATOM 669 N N . SER A 1 94 ? 8.310 -9.792 21.642 1.00 50.47 94 SER A N 1
ATOM 670 C CA . SER A 1 94 ? 8.831 -8.476 21.271 1.00 50.47 94 SER A CA 1
ATOM 671 C C . SER A 1 94 ? 8.557 -8.188 19.794 1.00 50.47 94 SER A C 1
ATOM 673 O O . SER A 1 94 ? 9.467 -8.104 18.969 1.00 50.47 94 SER A O 1
ATOM 675 N N . GLY A 1 95 ? 7.277 -8.000 19.458 1.00 52.75 95 GLY A N 1
ATOM 676 C CA . GLY A 1 95 ? 6.816 -7.5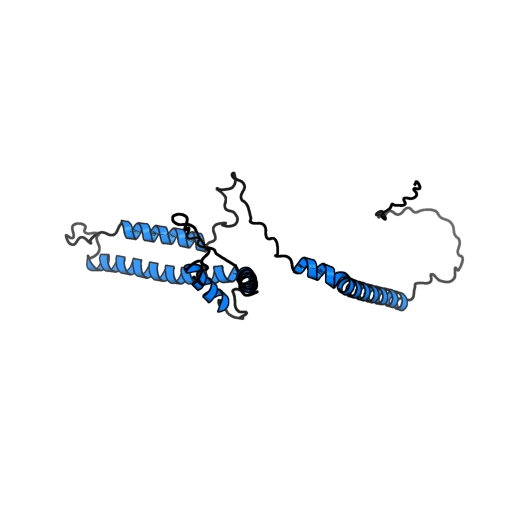70 18.133 1.00 52.75 95 GLY A CA 1
ATOM 677 C C . GLY A 1 95 ? 7.323 -6.173 17.755 1.00 52.75 95 GLY A C 1
ATOM 678 O O . GLY A 1 95 ? 6.582 -5.203 17.829 1.00 52.75 95 GLY A O 1
ATOM 679 N N . SER A 1 96 ? 8.592 -6.064 17.356 1.00 51.06 96 SER A N 1
ATOM 680 C CA . SER A 1 96 ? 9.306 -4.789 17.165 1.00 51.06 96 SER A CA 1
ATOM 681 C C . SER A 1 96 ? 8.804 -3.973 15.963 1.00 51.06 96 SER A C 1
ATOM 683 O O . SER A 1 96 ? 8.808 -2.749 15.997 1.00 51.06 96 SER A O 1
ATOM 685 N N . ASP A 1 97 ? 8.271 -4.632 14.930 1.00 50.88 97 ASP A N 1
ATOM 686 C CA . ASP A 1 97 ? 7.550 -3.966 13.829 1.00 50.88 97 ASP A CA 1
ATOM 687 C C . ASP A 1 97 ? 6.108 -3.565 14.191 1.00 50.88 97 ASP A C 1
ATOM 689 O O . ASP A 1 97 ? 5.482 -2.774 13.491 1.00 50.88 97 ASP A O 1
ATOM 693 N N . LEU A 1 98 ? 5.598 -4.063 15.320 1.00 53.81 98 LEU A N 1
ATOM 694 C CA . LEU A 1 98 ? 4.400 -3.567 15.998 1.00 53.81 98 LEU A CA 1
ATOM 695 C C . LEU A 1 98 ? 4.784 -2.849 17.304 1.00 53.81 98 LEU A C 1
ATOM 697 O O . LEU A 1 98 ? 4.012 -2.873 18.265 1.00 53.81 98 LEU A O 1
ATOM 701 N N . ALA A 1 99 ? 5.970 -2.214 17.350 1.00 48.25 99 ALA A N 1
ATOM 702 C CA . ALA A 1 99 ? 6.403 -1.391 18.478 1.00 48.25 99 ALA A CA 1
ATOM 703 C C . ALA A 1 99 ? 5.254 -0.438 18.848 1.00 48.25 99 ALA A C 1
ATOM 705 O O . ALA A 1 99 ? 4.879 0.394 18.017 1.00 48.25 99 ALA A O 1
ATOM 706 N N . PRO A 1 100 ? 4.626 -0.591 20.033 1.00 55.81 100 PRO A N 1
ATOM 707 C CA . PRO A 1 100 ? 3.224 -0.225 20.189 1.00 55.81 100 PRO A CA 1
ATOM 708 C C . PRO A 1 100 ? 3.069 1.290 20.144 1.00 55.81 100 PRO A C 1
ATOM 710 O O . PRO A 1 100 ? 3.322 1.985 21.136 1.00 55.81 100 PRO A O 1
ATOM 713 N N . GLY A 1 101 ? 2.684 1.785 18.966 1.00 74.69 101 GLY A N 1
ATOM 714 C CA . GLY A 1 101 ? 2.540 3.202 18.676 1.00 74.69 101 GLY A CA 1
ATOM 715 C C . GLY A 1 101 ? 1.503 3.841 19.588 1.00 74.69 101 GLY A C 1
ATOM 716 O O . GLY A 1 101 ? 0.609 3.163 20.103 1.00 74.69 101 GLY A O 1
ATOM 717 N N . ALA A 1 102 ? 1.604 5.157 19.786 1.00 86.69 102 ALA A N 1
ATOM 718 C CA . ALA A 1 102 ? 0.713 5.881 20.692 1.00 86.69 102 ALA A CA 1
ATOM 719 C C . ALA A 1 102 ? -0.772 5.610 20.379 1.00 86.69 102 ALA A C 1
ATOM 721 O O . ALA A 1 102 ? -1.560 5.400 21.297 1.00 86.69 102 ALA A O 1
ATOM 722 N N . LEU A 1 103 ? -1.122 5.507 19.090 1.00 90.25 103 LEU A N 1
ATOM 723 C CA . LEU A 1 103 ? -2.467 5.151 18.632 1.00 90.25 103 LEU A CA 1
ATOM 724 C C . LEU A 1 103 ? -2.893 3.743 19.064 1.00 90.25 103 LEU A C 1
ATOM 726 O O . LEU A 1 103 ? -3.994 3.590 19.571 1.00 90.25 103 LEU A O 1
ATOM 730 N N . TYR A 1 104 ? -2.032 2.727 18.939 1.00 90.94 104 TYR A N 1
ATOM 731 C CA . TYR A 1 104 ? -2.362 1.366 19.379 1.00 90.94 104 TYR A CA 1
ATOM 732 C C . TYR A 1 104 ? -2.622 1.320 20.891 1.00 90.94 104 TYR A C 1
ATOM 734 O O . TYR A 1 104 ? -3.621 0.755 21.324 1.00 90.94 104 TYR A O 1
ATOM 742 N N . ARG A 1 105 ? -1.783 1.997 21.692 1.00 92.31 105 ARG A N 1
ATOM 743 C CA . ARG A 1 105 ? -1.977 2.089 23.151 1.00 92.31 105 ARG A CA 1
ATOM 744 C C . ARG A 1 105 ? -3.279 2.810 23.516 1.00 92.31 105 ARG A C 1
ATOM 746 O O . ARG A 1 105 ? -4.017 2.298 24.354 1.00 92.31 105 ARG A O 1
ATOM 753 N N . LYS A 1 106 ? -3.588 3.941 22.856 1.00 93.38 106 LYS A N 1
ATOM 754 C CA . LYS A 1 106 ? -4.889 4.628 22.979 1.00 93.38 106 LYS A CA 1
ATOM 755 C C . LYS A 1 106 ? -6.036 3.657 22.667 1.00 93.38 106 LYS A C 1
ATOM 757 O O . LYS A 1 106 ? -6.940 3.515 23.482 1.00 93.38 106 LYS A O 1
ATOM 762 N N . THR A 1 107 ? -5.979 2.952 21.534 1.00 93.94 107 THR A N 1
ATOM 763 C CA . THR A 1 107 ? -7.024 2.007 21.105 1.00 93.94 107 THR A CA 1
ATOM 764 C C . THR A 1 107 ? -7.237 0.889 22.120 1.00 93.94 107 THR A C 1
ATOM 766 O O . THR A 1 107 ? -8.380 0.629 22.481 1.00 93.94 107 THR A O 1
ATOM 769 N N . SER A 1 108 ? -6.173 0.258 22.631 1.00 93.06 108 SER A N 1
ATOM 770 C CA . SER A 1 108 ? -6.292 -0.788 23.657 1.00 93.06 108 SER A CA 1
ATOM 771 C C . SER A 1 108 ? -6.914 -0.261 24.953 1.00 93.06 108 SER A C 1
ATOM 773 O O . SER A 1 108 ? -7.843 -0.877 25.464 1.00 93.06 108 SER A O 1
ATOM 775 N N . GLN A 1 109 ? -6.475 0.903 25.446 1.00 94.12 109 GLN A N 1
ATOM 776 C CA . GLN A 1 109 ? -7.029 1.528 26.655 1.00 94.12 109 GLN A CA 1
ATOM 777 C C . GLN A 1 109 ? -8.513 1.909 26.484 1.00 94.12 109 GLN A C 1
ATOM 779 O O . GLN A 1 109 ? -9.327 1.747 27.397 1.00 94.12 109 GLN A O 1
ATOM 784 N N . MET A 1 110 ? -8.891 2.407 25.306 1.00 93.88 110 MET A N 1
ATOM 785 C CA . MET A 1 110 ? -10.277 2.770 25.004 1.00 93.88 110 MET A CA 1
ATOM 786 C C . MET A 1 110 ? -11.172 1.541 24.820 1.00 93.88 110 MET A C 1
ATOM 788 O O . MET A 1 110 ? -12.296 1.533 25.309 1.00 93.88 110 MET A O 1
ATOM 792 N N . LEU A 1 111 ? -10.667 0.474 24.195 1.00 95.44 111 LEU A N 1
ATOM 793 C CA . LEU A 1 111 ? -11.363 -0.810 24.110 1.00 95.44 111 LEU A CA 1
ATOM 794 C C . LEU A 1 111 ? -11.571 -1.432 25.499 1.00 95.44 111 LEU A C 1
ATOM 796 O O . LEU A 1 111 ? -12.657 -1.925 25.793 1.00 95.44 111 LEU A O 1
ATOM 800 N N . GLU A 1 112 ? -10.560 -1.368 26.368 1.00 95.25 112 GLU A N 1
ATOM 801 C CA . GLU A 1 112 ? -10.650 -1.860 27.744 1.00 95.25 112 GLU A CA 1
ATOM 802 C C . GLU A 1 112 ? -11.696 -1.081 28.553 1.00 95.25 112 GLU A C 1
ATOM 804 O O . GLU A 1 112 ? -12.569 -1.686 29.171 1.00 95.25 112 GLU A O 1
ATOM 809 N N . THR A 1 113 ? -11.672 0.254 28.499 1.00 94.19 113 THR A N 1
ATOM 810 C CA . THR A 1 113 ? -12.667 1.093 29.195 1.00 94.19 113 THR A CA 1
ATOM 811 C C . THR A 1 113 ? -14.083 0.947 28.627 1.00 94.19 113 THR A C 1
ATOM 813 O O . THR A 1 113 ? -15.035 0.962 29.408 1.00 94.19 113 THR A O 1
ATOM 816 N N . LEU A 1 114 ? -14.255 0.705 27.317 1.00 94.12 114 LEU A N 1
ATOM 817 C CA . LEU A 1 114 ? -15.548 0.280 26.755 1.00 94.12 114 LEU A CA 1
ATOM 818 C C . LEU A 1 114 ? -16.011 -1.051 27.347 1.00 94.12 114 LEU A C 1
ATOM 820 O O . LEU A 1 114 ? -17.171 -1.171 27.731 1.00 94.12 114 LEU A O 1
ATOM 824 N N . ASN A 1 115 ? -15.122 -2.044 27.408 1.00 94.81 115 ASN A N 1
ATOM 825 C CA . ASN A 1 115 ? -15.451 -3.388 27.876 1.00 94.81 115 ASN A CA 1
ATOM 826 C C . ASN A 1 115 ? -15.749 -3.420 29.386 1.00 94.81 115 ASN A C 1
ATOM 828 O O . ASN A 1 115 ? -16.626 -4.153 29.839 1.00 94.81 115 ASN A O 1
ATOM 832 N N . GLN A 1 116 ? -15.069 -2.585 30.175 1.00 93.88 116 GLN A N 1
ATOM 833 C CA . GLN A 1 116 ? -15.415 -2.351 31.577 1.00 93.88 116 GLN A CA 1
ATOM 834 C C . GLN A 1 116 ? -16.801 -1.693 31.689 1.00 93.88 116 GLN A C 1
ATOM 836 O O . GLN A 1 116 ? -17.654 -2.197 32.415 1.00 93.88 116 GLN A O 1
ATOM 841 N N . LEU A 1 117 ? -17.076 -0.625 30.930 1.00 90.81 117 LEU A N 1
ATOM 842 C CA . LEU A 1 117 ? -18.380 0.048 30.972 1.00 90.81 117 LEU A CA 1
ATOM 843 C C . LEU A 1 117 ? -19.538 -0.855 30.529 1.00 90.81 117 LEU A C 1
ATOM 845 O O . LEU A 1 117 ? -20.572 -0.851 31.190 1.00 90.81 117 LEU A O 1
ATOM 849 N N . SER A 1 118 ? -19.371 -1.653 29.470 1.00 91.00 118 SER A N 1
ATOM 850 C CA . SER A 1 118 ? -20.414 -2.562 28.970 1.00 91.00 118 SER A CA 1
ATOM 851 C C . SER A 1 118 ? -20.719 -3.718 29.926 1.00 91.00 118 SER A C 1
ATOM 853 O O . SER A 1 118 ? -21.859 -4.166 29.991 1.00 91.00 118 SER A O 1
ATOM 855 N N . THR A 1 119 ? -19.728 -4.185 30.692 1.00 92.06 119 THR A N 1
ATOM 856 C CA . THR A 1 119 ? -19.907 -5.262 31.682 1.00 92.06 119 THR A CA 1
ATOM 857 C C . THR A 1 119 ? -20.431 -4.771 33.033 1.00 92.06 119 THR A C 1
ATOM 859 O O . THR A 1 119 ? -21.022 -5.556 33.768 1.00 92.06 119 THR A O 1
ATOM 862 N N . HIS A 1 120 ? -20.263 -3.484 33.356 1.00 85.06 120 HIS A N 1
ATOM 863 C CA . HIS A 1 120 ? -20.656 -2.896 34.645 1.00 85.06 120 HIS A CA 1
ATOM 864 C C . HIS A 1 120 ? -21.927 -2.022 34.569 1.00 85.06 120 HIS A C 1
ATOM 866 O O . HIS A 1 120 ? -22.252 -1.313 35.530 1.00 85.06 120 HIS A O 1
ATOM 872 N N . THR A 1 121 ? -22.684 -2.072 33.463 1.00 82.62 121 THR A N 1
ATOM 873 C CA . THR A 1 121 ? -23.991 -1.401 33.358 1.00 82.62 121 THR A CA 1
ATOM 874 C C . THR A 1 121 ? -24.993 -1.990 34.352 1.00 82.62 121 THR A C 1
ATOM 876 O O . THR A 1 121 ? -25.363 -3.159 34.253 1.00 82.62 121 THR A O 1
ATOM 879 N N . HIS A 1 122 ? -25.477 -1.166 35.277 1.00 82.81 122 HIS A N 1
ATOM 880 C CA . HIS A 1 122 ? -26.472 -1.530 36.284 1.00 82.81 122 HIS A CA 1
ATOM 881 C C . HIS A 1 122 ? -27.596 -0.490 36.332 1.00 82.81 122 HIS A C 1
ATOM 883 O O . HIS A 1 122 ? -27.406 0.669 35.956 1.00 82.81 122 HIS A O 1
ATOM 889 N N . VAL A 1 123 ? -28.776 -0.907 36.797 1.00 85.94 123 VAL A N 1
ATOM 890 C CA . VAL A 1 123 ? -29.929 -0.015 36.984 1.00 85.94 123 VAL A CA 1
ATOM 891 C C . VAL A 1 123 ? -29.633 0.972 38.117 1.00 85.94 123 VAL A C 1
ATOM 893 O O . VAL A 1 123 ? -29.113 0.586 39.163 1.00 85.94 123 VAL A O 1
ATOM 896 N N . VAL A 1 124 ? -29.971 2.245 37.910 1.00 85.38 124 VAL A N 1
ATOM 897 C CA . VAL A 1 124 ? -29.806 3.305 38.914 1.00 85.38 124 VAL A CA 1
ATOM 898 C C . VAL A 1 124 ? -30.794 3.101 40.066 1.00 85.38 124 VAL A C 1
ATOM 900 O O . VAL A 1 124 ? -32.002 3.022 39.844 1.00 85.38 124 VAL A O 1
ATOM 903 N N . ASP A 1 125 ? -30.285 3.047 41.298 1.00 83.25 125 ASP A N 1
ATOM 904 C CA . ASP A 1 125 ? -31.106 2.903 42.503 1.00 83.25 125 ASP A CA 1
ATOM 905 C C . ASP A 1 125 ? -31.877 4.200 42.821 1.00 83.25 125 ASP A C 1
ATOM 907 O O . ASP A 1 125 ? -31.314 5.295 42.888 1.00 83.25 125 ASP A O 1
ATOM 911 N N . ILE A 1 126 ? -33.186 4.065 43.037 1.00 83.94 126 ILE A N 1
ATOM 912 C CA . ILE A 1 126 ? -34.103 5.158 43.391 1.00 83.94 126 ILE A CA 1
ATOM 913 C C . ILE A 1 126 ? -34.440 5.207 44.888 1.00 83.94 126 ILE A C 1
ATOM 915 O O . ILE A 1 126 ? -35.043 6.180 45.336 1.00 83.94 126 ILE A O 1
ATOM 919 N N . THR A 1 127 ? -34.054 4.195 45.675 1.00 79.25 127 THR A N 1
ATOM 920 C CA . THR A 1 127 ? -34.392 4.088 47.109 1.00 79.25 127 THR A CA 1
ATOM 921 C C . THR A 1 127 ? -33.689 5.129 47.983 1.00 79.25 127 THR A C 1
ATOM 923 O O . THR A 1 127 ? -34.084 5.335 49.129 1.00 79.25 127 THR A O 1
ATOM 926 N N . ARG A 1 128 ? -32.682 5.828 47.435 1.00 68.69 128 ARG A N 1
ATOM 927 C CA . ARG A 1 128 ? -31.978 6.963 48.065 1.00 68.69 128 ARG A CA 1
ATOM 928 C C . ARG A 1 128 ? -31.301 6.615 49.402 1.00 68.69 128 ARG A C 1
ATOM 930 O O . ARG A 1 128 ? -31.055 7.491 50.227 1.00 68.69 128 ARG A O 1
ATOM 937 N N . THR A 1 129 ? -30.979 5.336 49.579 1.00 69.31 129 THR A N 1
ATOM 938 C CA . THR A 1 129 ? -30.356 4.724 50.766 1.00 69.31 129 THR A CA 1
ATOM 939 C C . THR A 1 129 ? -28.975 5.287 51.102 1.00 69.31 129 THR A C 1
ATOM 941 O O . THR A 1 129 ? -28.602 5.330 52.273 1.00 69.31 129 THR A O 1
ATOM 944 N N . ASN A 1 130 ? -28.222 5.750 50.101 1.00 70.75 130 ASN A N 1
ATOM 945 C CA . ASN A 1 130 ? -26.924 6.393 50.283 1.00 70.75 130 ASN A CA 1
ATOM 946 C C . ASN A 1 130 ? -27.043 7.929 50.140 1.00 70.75 130 ASN A C 1
ATOM 948 O O . ASN A 1 130 ? -27.277 8.409 49.028 1.00 70.75 130 ASN A O 1
ATOM 952 N N . PRO A 1 131 ? -26.831 8.726 51.208 1.00 63.03 131 PRO A N 1
ATOM 953 C CA . PRO A 1 131 ? -26.938 10.187 51.150 1.00 63.03 131 PRO A CA 1
ATOM 954 C C . PRO A 1 131 ? -25.808 10.871 50.359 1.00 63.03 131 PRO A C 1
ATOM 956 O O . PRO A 1 131 ? -25.919 12.057 50.063 1.00 63.03 131 PRO A O 1
ATOM 959 N N . ALA A 1 132 ? -24.739 10.149 50.000 1.00 65.06 132 ALA A N 1
ATOM 960 C CA . ALA A 1 132 ? -23.686 10.637 49.105 1.00 65.06 132 ALA A CA 1
ATOM 961 C C . ALA A 1 132 ? -23.975 10.362 47.613 1.00 65.06 132 ALA A C 1
ATOM 963 O O . ALA A 1 132 ? -23.210 10.797 46.750 1.00 65.06 132 ALA A O 1
ATOM 964 N N . ALA A 1 133 ? -25.056 9.644 47.285 1.00 68.19 133 ALA A N 1
ATOM 965 C CA . ALA A 1 133 ? -25.450 9.406 45.901 1.00 68.19 133 ALA A CA 1
ATOM 966 C C . ALA A 1 133 ? -26.045 10.672 45.256 1.00 68.19 133 ALA A C 1
ATOM 968 O O . ALA A 1 133 ? -26.800 11.429 45.873 1.00 68.19 133 ALA A O 1
ATOM 969 N N . LYS A 1 134 ? -25.728 10.881 43.973 1.00 73.06 134 LYS A N 1
ATOM 970 C CA . LYS A 1 134 ? -26.340 11.924 43.134 1.00 73.06 134 LYS A CA 1
ATOM 971 C C . LYS A 1 134 ? -27.834 11.618 42.934 1.00 73.06 134 LYS A C 1
ATOM 973 O O . LYS A 1 134 ? -28.289 10.510 43.209 1.00 73.06 134 LYS A O 1
ATOM 978 N N . SER A 1 135 ? -28.628 12.577 42.445 1.00 85.56 135 SER A N 1
ATOM 979 C CA . SER A 1 135 ? -30.019 12.259 42.085 1.00 85.56 135 SER A CA 1
ATOM 980 C C . SER A 1 135 ? -30.047 11.172 40.995 1.00 85.56 135 SER A C 1
ATOM 982 O O . SER A 1 135 ? -29.169 11.186 40.129 1.00 85.56 135 SER A O 1
ATOM 984 N N . PRO A 1 136 ? -31.051 10.274 40.961 1.00 85.81 136 PRO A N 1
ATOM 985 C CA . PRO A 1 136 ? -31.116 9.220 39.943 1.00 85.81 136 PRO A CA 1
ATOM 986 C C . PRO A 1 136 ? -31.046 9.759 38.504 1.00 85.81 136 PRO A C 1
ATOM 988 O O . PRO A 1 136 ? -30.382 9.190 37.640 1.00 85.81 136 PRO A O 1
ATOM 991 N N . SER A 1 137 ? -31.650 10.929 38.270 1.00 86.50 137 SER A N 1
ATOM 992 C CA . SER A 1 137 ? -31.554 11.683 37.016 1.00 86.50 137 SER A CA 1
ATOM 993 C C . SER A 1 137 ? -30.131 12.143 36.673 1.00 86.50 137 SER A C 1
ATOM 995 O O . SER A 1 137 ? -29.743 12.094 35.510 1.00 86.50 137 SER A O 1
ATOM 997 N N . ALA A 1 138 ? -29.343 12.572 37.663 1.00 88.31 138 ALA A N 1
ATOM 998 C CA . ALA A 1 138 ? -27.966 13.014 37.467 1.00 88.31 138 ALA A CA 1
ATOM 999 C C . ALA A 1 138 ? -27.002 11.833 37.279 1.00 88.31 138 ALA A C 1
ATOM 1001 O O . ALA A 1 138 ? -26.080 11.943 36.480 1.00 88.31 138 ALA A O 1
ATOM 1002 N N . GLN A 1 139 ? -27.233 10.697 37.950 1.00 87.44 139 GLN A N 1
ATOM 1003 C CA . GLN A 1 139 ? -26.448 9.474 37.740 1.00 87.44 139 GLN A CA 1
ATOM 1004 C C . GLN A 1 139 ? -26.659 8.902 36.327 1.00 87.44 139 GLN A C 1
ATOM 1006 O O . GLN A 1 139 ? -25.690 8.551 35.657 1.00 87.44 139 GLN A O 1
ATOM 1011 N N . LEU A 1 140 ? -27.903 8.882 35.832 1.00 89.06 140 LEU A N 1
ATOM 1012 C CA . LEU A 1 140 ? -28.192 8.486 34.450 1.00 89.06 140 LEU A CA 1
ATOM 1013 C C . LEU A 1 140 ? -27.589 9.474 33.432 1.00 89.06 140 LEU A C 1
ATOM 1015 O O . LEU A 1 140 ? -27.000 9.058 32.436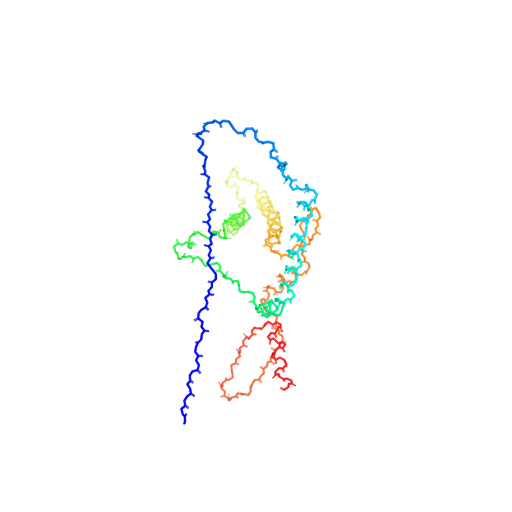 1.00 89.06 140 LEU A O 1
ATOM 1019 N N . LEU A 1 141 ? -27.689 10.784 33.691 1.00 92.25 141 LEU A N 1
ATOM 1020 C CA . LEU A 1 141 ? -27.082 11.811 32.839 1.00 92.25 141 LEU A CA 1
ATOM 1021 C C . LEU A 1 141 ? -25.548 11.707 32.806 1.00 92.25 141 LEU A C 1
ATOM 1023 O O . LEU A 1 141 ? -24.951 11.912 31.754 1.00 92.25 141 LEU A O 1
ATOM 1027 N N . GLU A 1 142 ? -24.912 11.353 33.923 1.00 91.00 142 GLU A N 1
ATOM 1028 C CA . GLU A 1 142 ? -23.468 11.122 34.010 1.00 91.00 142 GLU A CA 1
ATOM 1029 C C . GLU A 1 142 ? -23.027 9.910 33.178 1.00 91.00 142 GLU A C 1
ATOM 1031 O O . GLU A 1 142 ? -22.068 10.025 32.416 1.00 91.00 142 GLU A O 1
ATOM 1036 N N . GLN A 1 143 ? -23.767 8.795 33.222 1.00 89.81 143 GLN A N 1
ATOM 1037 C CA . GLN A 1 143 ? -23.522 7.640 32.346 1.00 89.81 143 GLN A CA 1
ATOM 1038 C C . GLN A 1 143 ? -23.634 8.021 30.858 1.00 89.81 143 GLN A C 1
ATOM 1040 O O . GLN A 1 143 ? -22.755 7.687 30.061 1.00 89.81 143 GLN A O 1
ATOM 1045 N N . VAL A 1 144 ? -24.671 8.776 30.472 1.00 92.44 144 VAL A N 1
ATOM 1046 C CA . VAL A 1 144 ? -24.852 9.251 29.086 1.00 92.44 144 VAL A CA 1
ATOM 1047 C C . VAL A 1 144 ? -23.741 10.225 28.669 1.00 92.44 144 VAL A C 1
ATOM 1049 O O . VAL A 1 144 ? -23.216 10.119 27.560 1.00 92.44 144 VAL A O 1
ATOM 1052 N N . ALA A 1 145 ? -23.332 11.142 29.550 1.00 94.31 145 ALA A N 1
ATOM 1053 C CA . ALA A 1 145 ? -22.241 12.081 29.290 1.00 94.31 145 ALA A CA 1
ATOM 1054 C C . ALA A 1 145 ? -20.884 11.370 29.146 1.00 94.31 145 ALA A C 1
ATOM 1056 O O . ALA A 1 145 ? -20.104 11.712 28.254 1.00 94.31 145 ALA A O 1
ATOM 1057 N N . GLN A 1 146 ? -20.620 10.347 29.966 1.00 92.69 146 GLN A N 1
ATOM 1058 C CA . GLN A 1 146 ? -19.422 9.513 29.867 1.00 92.69 146 GLN A CA 1
ATOM 1059 C C . GLN A 1 146 ? -19.384 8.757 28.532 1.00 92.69 146 GLN A C 1
ATOM 1061 O O . GLN A 1 146 ? -18.379 8.829 27.827 1.00 92.69 146 GLN A O 1
ATOM 1066 N N . LEU A 1 147 ? -20.487 8.106 28.141 1.00 93.44 147 LEU A N 1
ATOM 1067 C CA . LEU A 1 147 ? -20.603 7.416 26.851 1.00 93.44 147 LEU A CA 1
ATOM 1068 C C . LEU A 1 147 ? -20.439 8.374 25.661 1.00 93.44 147 LEU A C 1
ATOM 1070 O O . LEU A 1 147 ? -19.742 8.042 24.702 1.00 93.44 147 LEU A O 1
ATOM 1074 N N . LYS A 1 148 ? -21.014 9.584 25.723 1.00 95.56 148 LYS A N 1
ATOM 1075 C CA . LYS A 1 148 ? -20.866 10.594 24.662 1.00 95.56 148 LYS A CA 1
ATOM 1076 C C . LYS A 1 148 ? -19.425 11.098 24.539 1.00 95.56 148 LYS A C 1
ATOM 1078 O O . LYS A 1 148 ? -18.898 11.139 23.432 1.00 95.56 148 LYS A O 1
ATOM 1083 N N . SER A 1 149 ? -18.778 11.417 25.661 1.00 95.81 149 SER A N 1
ATOM 1084 C CA . SER A 1 149 ? -17.366 11.830 25.708 1.00 95.81 149 SER A CA 1
ATOM 1085 C C . SER A 1 149 ? -16.438 10.750 25.134 1.00 95.81 149 SER A C 1
ATOM 1087 O O . SER A 1 149 ? -15.553 11.033 24.325 1.00 95.81 149 SER A O 1
ATOM 1089 N N . LEU A 1 150 ? -16.699 9.489 25.486 1.00 94.81 150 LEU A N 1
ATOM 1090 C CA . LEU A 1 150 ? -15.963 8.327 24.998 1.00 94.81 150 LEU A CA 1
ATOM 1091 C C . LEU A 1 150 ? -16.171 8.108 23.488 1.00 94.81 150 LEU A C 1
ATOM 1093 O O . LEU A 1 150 ? -15.201 7.880 22.767 1.00 94.81 150 LEU A O 1
ATOM 1097 N N . SER A 1 151 ? -17.400 8.277 22.989 1.00 95.81 151 SER A N 1
ATOM 1098 C CA . SER A 1 151 ? -17.711 8.267 21.552 1.00 95.81 151 SER A CA 1
ATOM 1099 C C . SER A 1 151 ? -16.967 9.369 20.787 1.00 95.81 151 SER A C 1
ATOM 1101 O O . SER A 1 151 ? -16.406 9.102 19.727 1.00 95.81 151 SER A O 1
ATOM 1103 N N . ASP A 1 152 ? -16.914 10.591 21.325 1.00 97.06 152 ASP A N 1
ATOM 1104 C CA . ASP A 1 152 ? -16.224 11.729 20.696 1.00 97.06 152 ASP A CA 1
ATOM 1105 C C . ASP A 1 152 ? -14.695 11.561 20.683 1.00 97.06 152 ASP A C 1
ATOM 1107 O O . ASP A 1 152 ? -14.005 12.114 19.822 1.00 97.06 152 ASP A O 1
ATOM 1111 N N . ALA A 1 153 ? -14.150 10.790 21.627 1.00 95.62 153 ALA A N 1
ATOM 1112 C CA . ALA A 1 153 ? -12.751 10.385 21.626 1.00 95.62 153 ALA A CA 1
ATOM 1113 C C . ALA A 1 153 ? -12.471 9.259 20.607 1.00 95.62 153 ALA A C 1
ATOM 1115 O O . ALA A 1 153 ? -11.426 9.293 19.955 1.00 95.62 153 ALA A O 1
ATOM 1116 N N . ILE A 1 154 ? -13.396 8.304 20.418 1.00 96.00 154 ILE A N 1
ATOM 1117 C CA . ILE A 1 154 ? -13.271 7.245 19.396 1.00 96.00 154 ILE A CA 1
ATOM 1118 C C . ILE A 1 154 ? -13.279 7.852 17.994 1.00 96.00 154 ILE A C 1
ATOM 1120 O O . ILE A 1 154 ? -12.450 7.474 17.173 1.00 96.00 154 ILE A O 1
ATOM 1124 N N . GLU A 1 155 ? -14.176 8.805 17.731 1.00 96.31 155 GLU A N 1
ATOM 1125 C CA . GLU A 1 155 ? -14.294 9.503 16.443 1.00 96.31 155 GLU A CA 1
ATOM 1126 C C . GLU A 1 155 ? -12.940 10.108 16.017 1.00 96.31 155 GLU A C 1
ATOM 1128 O O . GLU A 1 155 ? -12.388 9.774 14.965 1.00 96.31 155 GLU A O 1
ATOM 1133 N N . LYS A 1 156 ? -12.325 10.877 16.927 1.00 95.44 156 LYS A N 1
ATOM 1134 C CA . LYS A 1 156 ? -10.995 11.478 16.743 1.00 95.44 156 LYS A CA 1
ATOM 1135 C C . LYS A 1 156 ? -9.890 10.436 16.583 1.00 95.44 156 LYS A C 1
ATOM 1137 O O . LYS A 1 156 ? -9.012 10.609 15.744 1.00 95.44 156 LYS A O 1
ATOM 1142 N N . LEU A 1 157 ? -9.917 9.350 17.360 1.00 94.50 157 LEU A N 1
ATOM 1143 C CA . LEU A 1 157 ? -8.916 8.285 17.259 1.00 94.50 157 LEU A CA 1
ATOM 1144 C C . LEU A 1 157 ? -9.028 7.512 15.934 1.00 94.50 157 LEU A C 1
ATOM 1146 O O . LEU A 1 157 ? -8.011 7.148 15.350 1.00 94.50 157 LEU A O 1
ATOM 1150 N N . LYS A 1 158 ? -10.246 7.308 15.424 1.00 94.12 158 LYS A N 1
ATOM 1151 C CA . LYS A 1 158 ? -10.521 6.720 14.105 1.00 94.12 158 LYS A CA 1
ATOM 1152 C C . LYS A 1 158 ? -9.946 7.600 12.983 1.00 94.12 158 LYS A C 1
ATOM 1154 O O . LYS A 1 158 ? -9.334 7.062 12.061 1.00 94.12 158 LYS A O 1
ATOM 1159 N N . ASP A 1 159 ? -10.041 8.926 13.096 1.00 93.19 159 ASP A N 1
ATOM 1160 C CA . ASP A 1 159 ? -9.397 9.868 12.166 1.00 93.19 159 ASP A CA 1
ATOM 1161 C C . ASP A 1 159 ? -7.860 9.892 12.299 1.00 93.19 159 ASP A C 1
ATOM 1163 O O . ASP A 1 159 ? -7.158 9.850 11.285 1.00 93.19 159 ASP A O 1
ATOM 1167 N N . GLU A 1 160 ? -7.310 9.882 13.522 1.00 93.00 160 GLU A N 1
ATOM 1168 C CA . GLU A 1 160 ? -5.859 9.750 13.753 1.00 93.00 160 GLU A CA 1
ATOM 1169 C C . GLU A 1 160 ? -5.306 8.452 13.125 1.00 93.00 160 GLU A C 1
ATOM 1171 O O . GLU A 1 160 ? -4.289 8.479 12.430 1.00 93.00 160 GLU A O 1
ATOM 1176 N N . VAL A 1 161 ? -5.998 7.320 13.306 1.00 93.44 161 VAL A N 1
ATOM 1177 C CA . VAL A 1 161 ? -5.623 6.010 12.739 1.00 93.44 161 VAL A CA 1
ATOM 1178 C C . VAL A 1 161 ? -5.779 5.975 11.215 1.00 93.44 161 VAL A C 1
ATOM 1180 O O . VAL A 1 161 ? -4.945 5.376 10.527 1.00 93.44 161 VAL A O 1
ATOM 1183 N N . LEU A 1 162 ? -6.795 6.631 10.644 1.00 91.94 162 LEU A N 1
ATOM 1184 C CA . LEU A 1 162 ? -6.913 6.766 9.190 1.00 91.94 162 LEU A CA 1
ATOM 1185 C C . LEU A 1 162 ? -5.730 7.563 8.620 1.00 91.94 162 LEU A C 1
ATOM 1187 O O . LEU A 1 162 ? -5.085 7.105 7.676 1.00 91.94 162 LEU A O 1
ATOM 1191 N N . LYS A 1 163 ? -5.389 8.704 9.232 1.00 91.50 163 LYS A N 1
ATOM 1192 C CA . LYS A 1 163 ? -4.245 9.535 8.830 1.00 91.50 163 LYS A CA 1
ATOM 1193 C C . LYS A 1 163 ? -2.915 8.780 8.921 1.00 91.50 163 LYS A C 1
ATOM 1195 O O . LYS A 1 163 ? -2.113 8.841 7.987 1.00 91.50 163 LYS A O 1
ATOM 1200 N N . GLU A 1 164 ? -2.695 8.038 10.004 1.00 91.00 164 GLU A N 1
ATOM 1201 C CA . GLU A 1 164 ? -1.495 7.216 10.187 1.00 91.00 164 GLU A CA 1
ATOM 1202 C C . GLU A 1 164 ? -1.421 6.093 9.139 1.00 91.00 164 GLU A C 1
ATOM 1204 O O . GLU A 1 164 ? -0.418 5.954 8.444 1.00 91.00 164 GLU A O 1
ATOM 1209 N N . THR A 1 165 ? -2.501 5.328 8.937 1.00 91.25 165 THR A N 1
ATOM 1210 C CA . THR A 1 165 ? -2.495 4.199 7.982 1.00 91.25 165 THR A CA 1
ATOM 1211 C C . THR A 1 165 ? -2.415 4.620 6.512 1.00 91.25 165 THR A C 1
ATOM 1213 O O . THR A 1 165 ? -1.984 3.816 5.683 1.00 91.25 165 THR A O 1
ATOM 1216 N N . VAL A 1 166 ? -2.784 5.862 6.181 1.00 93.06 166 VAL A N 1
ATOM 1217 C CA . VAL A 1 166 ? -2.472 6.504 4.892 1.00 93.06 166 VAL A CA 1
ATOM 1218 C C . VAL A 1 166 ? -0.990 6.882 4.816 1.00 93.06 166 VAL A C 1
ATOM 1220 O O . VAL A 1 166 ? -0.334 6.573 3.826 1.00 93.06 166 VAL A O 1
ATOM 1223 N N . SER A 1 167 ? -0.440 7.498 5.864 1.00 88.50 167 SER A N 1
ATOM 1224 C CA . SER A 1 167 ? 0.959 7.958 5.896 1.00 88.50 167 SER A CA 1
ATOM 1225 C C . SER A 1 167 ? 1.966 6.800 5.817 1.00 88.50 167 SER A C 1
ATOM 1227 O O . SER A 1 167 ? 2.988 6.910 5.146 1.00 88.50 167 SER A O 1
ATOM 1229 N N . GLN A 1 168 ? 1.642 5.656 6.428 1.00 88.38 168 GLN A N 1
ATOM 1230 C CA . GLN A 1 168 ? 2.452 4.430 6.409 1.00 88.38 168 GLN A CA 1
ATOM 1231 C C . GLN A 1 168 ? 2.433 3.675 5.064 1.00 88.38 168 GLN A C 1
ATOM 1233 O O . GLN A 1 168 ? 3.177 2.707 4.889 1.00 88.38 168 GLN A O 1
ATOM 1238 N N . ARG A 1 169 ? 1.582 4.059 4.099 1.00 88.81 169 ARG A N 1
ATOM 1239 C CA . ARG A 1 169 ? 1.436 3.348 2.818 1.00 88.81 169 ARG A CA 1
ATOM 1240 C C . ARG A 1 169 ? 1.892 4.230 1.644 1.00 88.81 169 ARG A C 1
ATOM 1242 O O . ARG A 1 169 ? 1.172 5.155 1.266 1.00 88.81 169 ARG A O 1
ATOM 1249 N N . PRO A 1 170 ? 3.029 3.920 0.990 1.00 89.94 170 PRO A N 1
ATOM 1250 C CA . PRO A 1 170 ? 3.470 4.642 -0.204 1.00 89.94 170 PRO A CA 1
ATOM 1251 C C . PRO A 1 170 ? 2.367 4.723 -1.271 1.00 89.94 170 PRO A C 1
ATOM 1253 O O . PRO A 1 170 ? 1.729 3.719 -1.590 1.00 89.94 170 PRO A O 1
ATOM 1256 N N . GLY A 1 171 ? 2.121 5.930 -1.793 1.00 90.50 171 GLY A N 1
ATOM 1257 C CA . GLY A 1 171 ? 1.073 6.208 -2.787 1.00 90.50 171 GLY A CA 1
ATOM 1258 C C . GLY A 1 171 ? -0.369 6.286 -2.252 1.00 90.50 171 GLY A C 1
ATOM 1259 O O . GLY A 1 171 ? -1.292 6.492 -3.040 1.00 90.50 171 GLY A O 1
ATOM 1260 N N . ALA A 1 172 ? -0.601 6.140 -0.942 1.00 92.88 172 ALA A N 1
ATOM 1261 C CA . ALA A 1 172 ? -1.949 6.227 -0.368 1.00 92.88 172 ALA A CA 1
ATOM 1262 C C . ALA A 1 172 ? -2.437 7.659 -0.095 1.00 92.88 172 ALA A C 1
ATOM 1264 O O . ALA A 1 172 ? -3.642 7.850 0.052 1.00 92.88 172 ALA A O 1
ATOM 1265 N N . THR A 1 173 ? -1.545 8.654 -0.030 1.00 94.06 173 THR A N 1
ATOM 1266 C CA . THR A 1 173 ? -1.906 10.074 0.141 1.00 94.06 173 THR A CA 1
ATOM 1267 C C . THR A 1 173 ? -1.951 10.814 -1.194 1.00 94.06 173 THR A C 1
ATOM 1269 O O . THR A 1 173 ? -1.178 10.522 -2.107 1.00 94.06 173 THR A O 1
ATOM 1272 N N . VAL A 1 174 ? -2.821 11.816 -1.288 1.00 94.12 174 VAL A N 1
ATOM 1273 C CA . VAL A 1 174 ? -2.728 12.889 -2.290 1.00 94.12 174 VAL A CA 1
ATOM 1274 C C . VAL A 1 174 ? -1.596 13.853 -1.874 1.00 94.12 174 VAL A C 1
ATOM 1276 O O . VAL A 1 174 ? -1.403 14.044 -0.669 1.00 94.12 174 VAL A O 1
ATOM 1279 N N . PRO A 1 175 ? -0.821 14.441 -2.808 1.00 91.94 175 PRO A N 1
ATOM 1280 C CA . PRO A 1 175 ? 0.112 15.525 -2.495 1.00 91.94 175 PRO A CA 1
ATOM 1281 C C . PRO A 1 175 ? -0.646 16.847 -2.285 1.00 91.94 175 PRO A C 1
ATOM 1283 O O . PRO A 1 175 ? -1.247 17.375 -3.219 1.00 91.94 175 PRO A O 1
ATOM 1286 N N . THR A 1 176 ? -0.623 17.371 -1.058 1.00 93.56 176 THR A N 1
ATOM 1287 C CA . THR A 1 176 ? -1.351 18.581 -0.631 1.00 93.56 176 THR A CA 1
ATOM 1288 C C . THR A 1 176 ? -0.613 19.296 0.501 1.00 93.56 176 THR A C 1
ATOM 1290 O O . THR A 1 176 ? -0.148 18.644 1.433 1.00 93.56 176 THR A O 1
ATOM 1293 N N . ASP A 1 177 ? -0.548 20.631 0.460 1.00 93.50 177 ASP A N 1
ATOM 1294 C CA . ASP A 1 177 ? 0.348 21.419 1.329 1.00 93.50 177 ASP A CA 1
ATOM 1295 C C . ASP A 1 177 ? -0.081 21.490 2.807 1.00 93.50 177 ASP A C 1
ATOM 1297 O O . ASP A 1 177 ? 0.758 21.589 3.699 1.00 93.50 177 ASP A O 1
ATOM 1301 N N . PHE A 1 178 ? -1.391 21.459 3.080 1.00 91.56 178 PHE A N 1
ATOM 1302 C CA . PHE A 1 178 ? -1.942 21.786 4.406 1.00 91.56 178 PHE A CA 1
ATOM 1303 C C . PHE A 1 178 ? -2.284 20.573 5.283 1.00 91.56 178 PHE A C 1
ATOM 1305 O O . PHE A 1 178 ? -2.284 20.676 6.510 1.00 91.56 178 PHE A O 1
ATOM 1312 N N . ALA A 1 179 ? -2.635 19.437 4.677 1.00 90.19 179 ALA A N 1
ATOM 1313 C CA . ALA A 1 179 ? -3.127 18.259 5.385 1.00 90.19 179 ALA A CA 1
ATOM 1314 C C . ALA A 1 179 ? -2.950 16.977 4.557 1.00 90.19 179 ALA A C 1
ATOM 1316 O O . ALA A 1 179 ? -2.796 17.019 3.337 1.00 90.19 179 ALA A O 1
ATOM 1317 N N . THR A 1 180 ? -2.998 15.832 5.239 1.00 90.81 180 THR A N 1
ATOM 1318 C CA . THR A 1 180 ? -2.942 14.492 4.641 1.00 90.81 180 THR A CA 1
ATOM 1319 C C . THR A 1 180 ? -4.339 14.066 4.194 1.00 90.81 180 THR A C 1
ATOM 1321 O O . THR A 1 180 ? -5.226 13.941 5.038 1.00 90.81 180 THR A O 1
ATOM 1324 N N . PHE A 1 181 ? -4.532 13.787 2.903 1.00 93.00 181 PHE A N 1
ATOM 1325 C CA . PHE A 1 181 ? -5.805 13.294 2.365 1.00 93.00 181 PHE A CA 1
ATOM 1326 C C . PHE A 1 181 ? -5.636 11.910 1.713 1.00 93.00 181 PHE A C 1
ATOM 1328 O O . PHE A 1 181 ? -4.725 11.742 0.897 1.00 93.00 181 PHE A O 1
ATOM 1335 N N . PRO A 1 182 ? -6.496 10.914 2.021 1.00 94.00 182 PRO A N 1
ATOM 1336 C CA . PRO A 1 182 ? -6.451 9.606 1.369 1.00 94.00 182 PRO A CA 1
ATOM 1337 C C . PRO A 1 182 ? -6.723 9.710 -0.140 1.00 94.00 182 PRO A C 1
ATOM 1339 O O . PRO A 1 182 ? -7.608 10.450 -0.570 1.00 94.00 182 PRO A O 1
ATOM 1342 N N . SER A 1 183 ? -6.019 8.926 -0.956 1.00 95.50 183 SER A N 1
ATOM 1343 C CA . SER A 1 183 ? -6.282 8.847 -2.394 1.00 95.50 183 SER A CA 1
ATOM 1344 C C . SER A 1 183 ? -7.549 8.032 -2.690 1.00 95.50 183 SER A C 1
ATOM 1346 O O . SER A 1 183 ? -7.862 7.046 -2.017 1.00 95.50 183 SER A O 1
ATOM 1348 N N . THR A 1 184 ? -8.287 8.401 -3.742 1.00 95.06 184 THR A N 1
ATOM 1349 C CA . THR A 1 184 ? -9.544 7.717 -4.117 1.00 95.06 184 THR A CA 1
ATOM 1350 C C . THR A 1 184 ? -9.331 6.273 -4.584 1.00 95.06 184 THR A C 1
ATOM 1352 O O . THR A 1 184 ? -10.282 5.492 -4.628 1.00 95.06 184 THR A O 1
ATOM 1355 N N . ALA A 1 185 ? -8.099 5.902 -4.944 1.00 93.81 185 ALA A N 1
ATOM 1356 C CA . ALA A 1 185 ? -7.704 4.521 -5.209 1.00 93.81 185 ALA A CA 1
ATOM 1357 C C . ALA A 1 185 ? -7.486 3.739 -3.902 1.00 93.81 185 ALA A C 1
ATOM 1359 O O . ALA A 1 185 ? -7.973 2.619 -3.778 1.00 93.81 185 ALA A O 1
ATOM 1360 N N . PHE A 1 186 ? -6.827 4.340 -2.903 1.00 94.44 186 PHE A N 1
ATOM 1361 C CA . PHE A 1 186 ? -6.628 3.719 -1.590 1.00 94.44 186 PHE A CA 1
ATOM 1362 C C . PHE A 1 186 ? -7.951 3.468 -0.860 1.00 94.44 186 PHE A C 1
ATOM 1364 O O . PHE A 1 186 ? -8.120 2.397 -0.287 1.00 94.44 186 PHE A O 1
ATOM 1371 N N . LEU A 1 187 ? -8.901 4.411 -0.913 1.00 93.69 187 LEU A N 1
ATOM 1372 C CA . LEU A 1 187 ? -10.221 4.234 -0.294 1.00 93.69 187 LEU A CA 1
ATOM 1373 C C . LEU A 1 187 ? -11.001 3.066 -0.919 1.00 93.69 187 LEU A C 1
ATOM 1375 O O . LEU A 1 187 ? -11.456 2.192 -0.189 1.00 93.69 187 LEU A O 1
ATOM 1379 N N . ARG A 1 188 ? -11.062 2.978 -2.255 1.00 92.94 188 ARG A N 1
ATOM 1380 C CA . ARG A 1 188 ? -11.723 1.856 -2.949 1.00 92.94 188 ARG A CA 1
ATOM 1381 C C . ARG A 1 188 ? -11.028 0.513 -2.700 1.00 92.94 188 ARG A C 1
ATOM 1383 O O . ARG A 1 188 ? -11.696 -0.472 -2.428 1.00 92.94 188 ARG A O 1
ATOM 1390 N N . ALA A 1 189 ? -9.694 0.473 -2.681 1.00 91.06 189 ALA A N 1
ATOM 1391 C CA . ALA A 1 189 ? -8.951 -0.744 -2.332 1.00 91.06 189 ALA A CA 1
ATOM 1392 C C . ALA A 1 189 ? -9.095 -1.144 -0.844 1.00 91.06 189 ALA A C 1
ATOM 1394 O O . ALA A 1 189 ? -8.916 -2.308 -0.488 1.00 91.06 189 ALA A O 1
ATOM 1395 N N . LYS A 1 190 ? -9.403 -0.191 0.048 1.00 90.69 190 LYS A N 1
ATOM 1396 C CA . LYS A 1 190 ? -9.743 -0.444 1.461 1.00 90.69 190 LYS A CA 1
ATOM 1397 C C . LYS A 1 190 ? -11.170 -0.962 1.637 1.00 90.69 190 LYS A C 1
ATOM 1399 O O . LYS A 1 190 ? -11.401 -1.725 2.567 1.00 90.69 190 LYS A O 1
ATOM 1404 N N . GLU A 1 191 ? -12.090 -0.541 0.776 1.00 91.00 191 GLU A N 1
ATOM 1405 C CA . GLU A 1 191 ? -13.464 -1.038 0.683 1.00 91.00 191 GLU A CA 1
ATOM 1406 C C . GLU A 1 191 ? -13.480 -2.472 0.135 1.00 91.00 191 GLU A C 1
ATOM 1408 O O . GLU A 1 191 ? -13.882 -3.380 0.852 1.00 91.00 191 GLU A O 1
ATOM 1413 N N . GLU A 1 192 ? -12.891 -2.707 -1.044 1.00 89.81 192 GLU A N 1
ATOM 1414 C CA . GLU A 1 192 ? -12.762 -4.037 -1.670 1.00 89.81 192 GLU A CA 1
ATOM 1415 C C . GLU A 1 192 ? -12.097 -5.069 -0.741 1.00 89.81 192 GLU A C 1
ATOM 1417 O O . GLU A 1 192 ? -12.509 -6.227 -0.689 1.00 89.81 192 GLU A O 1
ATOM 1422 N N . LYS A 1 193 ? -11.108 -4.649 0.063 1.00 87.56 193 LYS A N 1
ATOM 1423 C CA . LYS A 1 193 ? -10.445 -5.532 1.033 1.00 87.56 193 LYS A CA 1
ATOM 1424 C C . LYS A 1 193 ? -11.372 -6.031 2.160 1.00 87.56 193 LYS A C 1
ATOM 1426 O O . LYS A 1 193 ? -11.030 -7.025 2.798 1.00 87.56 193 LYS A O 1
ATOM 1431 N N . GLN A 1 194 ? -12.510 -5.390 2.433 1.00 84.88 194 GLN A N 1
ATOM 1432 C CA . GLN A 1 194 ? -13.449 -5.873 3.460 1.00 84.88 194 GLN A CA 1
ATOM 1433 C C . GLN A 1 194 ? -14.150 -7.170 3.027 1.00 84.88 194 GLN A C 1
ATOM 1435 O O . GLN A 1 194 ? -14.337 -8.052 3.862 1.00 84.88 194 GLN A O 1
ATOM 1440 N N . ASP A 1 195 ? -14.425 -7.325 1.728 1.00 81.19 195 ASP A N 1
ATOM 1441 C CA . ASP A 1 195 ? -15.016 -8.535 1.135 1.00 81.19 195 ASP A CA 1
ATOM 1442 C C . ASP A 1 195 ? -13.968 -9.576 0.677 1.00 81.19 195 ASP A C 1
ATOM 1444 O O . ASP A 1 195 ? -14.327 -10.619 0.126 1.00 81.19 195 ASP A O 1
ATOM 1448 N N . ASP A 1 196 ? -12.674 -9.323 0.932 1.00 81.31 196 ASP A N 1
ATOM 1449 C CA . ASP A 1 196 ? -11.501 -10.166 0.625 1.00 81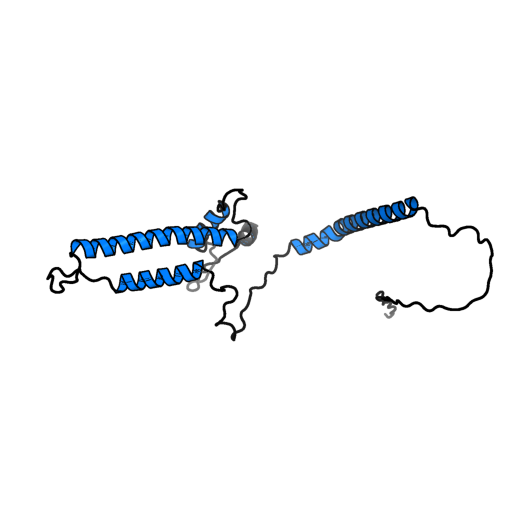.31 196 ASP A CA 1
ATOM 1450 C C . ASP A 1 196 ? -11.253 -10.431 -0.878 1.00 81.31 196 ASP A C 1
ATOM 1452 O O . ASP A 1 196 ? -10.185 -10.093 -1.389 1.00 81.31 196 ASP A O 1
ATOM 1456 N N . THR A 1 197 ? -12.223 -10.992 -1.612 1.00 83.81 197 THR A N 1
ATOM 1457 C CA . THR A 1 197 ? -12.147 -11.203 -3.070 1.00 83.81 197 THR A CA 1
ATOM 1458 C C . THR A 1 197 ? -13.518 -11.101 -3.743 1.00 83.81 197 THR A C 1
ATOM 1460 O O . THR A 1 197 ? -14.419 -11.887 -3.431 1.00 83.81 197 THR A O 1
ATOM 1463 N N . VAL A 1 198 ? -13.657 -10.254 -4.765 1.00 84.25 198 VAL A N 1
ATOM 1464 C CA . VAL A 1 198 ? -14.883 -10.177 -5.579 1.00 84.25 198 VAL A CA 1
ATOM 1465 C C . VAL A 1 198 ? -15.098 -11.472 -6.382 1.00 84.25 198 VAL A C 1
ATOM 1467 O O . VAL A 1 198 ? -14.202 -11.946 -7.083 1.00 84.25 198 VAL A O 1
ATOM 1470 N N . TYR A 1 199 ? -16.302 -12.054 -6.321 1.00 86.81 199 TYR A N 1
ATOM 1471 C CA . TYR A 1 199 ? -16.662 -13.207 -7.155 1.00 86.81 199 TYR A CA 1
ATOM 1472 C C . TYR A 1 199 ? -16.865 -12.785 -8.616 1.00 86.81 199 TYR A C 1
ATOM 1474 O O . TYR A 1 199 ? -17.753 -11.991 -8.919 1.00 86.81 199 TYR A O 1
ATOM 1482 N N . MET A 1 200 ? -16.077 -13.365 -9.527 1.00 86.88 200 MET A N 1
ATOM 1483 C CA . MET A 1 200 ? -16.086 -12.987 -10.946 1.00 86.88 200 MET A CA 1
ATOM 1484 C C . MET A 1 200 ? -16.744 -14.017 -11.882 1.00 86.88 200 MET A C 1
ATOM 1486 O O . MET A 1 200 ? -17.222 -13.650 -12.952 1.00 86.88 200 MET A O 1
ATOM 1490 N N . GLY A 1 201 ? -16.796 -15.304 -11.518 1.00 89.50 201 GLY A N 1
ATOM 1491 C CA . GLY A 1 201 ? -17.375 -16.327 -12.394 1.00 89.50 201 GLY A CA 1
ATOM 1492 C C . GLY A 1 201 ? -17.113 -17.774 -11.974 1.00 89.50 201 GLY A C 1
ATOM 1493 O O . GLY A 1 201 ? -16.553 -18.052 -10.914 1.00 89.50 201 GLY A O 1
ATOM 1494 N N . LYS A 1 202 ? -17.534 -18.709 -12.834 1.00 91.38 202 LYS A N 1
ATOM 1495 C CA . LYS A 1 202 ? -17.438 -20.162 -12.625 1.00 91.38 202 LYS A CA 1
ATOM 1496 C C . LYS A 1 202 ? -17.004 -20.855 -13.917 1.00 91.38 202 LYS A C 1
ATOM 1498 O O . LYS A 1 202 ? -17.733 -20.805 -14.902 1.00 91.38 202 LYS A O 1
ATOM 1503 N N . VAL A 1 203 ? -15.890 -21.581 -13.867 1.00 89.38 203 VAL A N 1
ATOM 1504 C CA . VAL A 1 203 ? -15.500 -22.566 -14.891 1.00 89.38 203 VAL A CA 1
ATOM 1505 C C . VAL A 1 203 ? -15.971 -23.952 -14.437 1.00 89.38 203 VAL A C 1
ATOM 1507 O O . VAL A 1 203 ? -15.901 -24.272 -13.251 1.00 89.38 203 VAL A O 1
ATOM 1510 N N . THR A 1 204 ? -16.479 -24.769 -15.360 1.00 89.25 204 THR A N 1
ATOM 1511 C CA . THR A 1 204 ? -16.938 -26.142 -15.090 1.00 89.25 204 THR A CA 1
ATOM 1512 C C . THR A 1 204 ? -16.174 -27.139 -15.944 1.00 89.25 204 THR A C 1
ATOM 1514 O O . THR A 1 204 ? -16.186 -27.030 -17.167 1.00 89.25 204 THR A O 1
ATOM 1517 N N . PHE A 1 205 ? -15.564 -28.129 -15.299 1.00 87.12 205 PHE A N 1
ATOM 1518 C CA . PHE A 1 205 ? -14.858 -29.230 -15.952 1.00 87.12 205 PHE A CA 1
ATOM 1519 C C . PHE A 1 205 ? -15.756 -30.470 -16.037 1.00 87.12 205 PHE A C 1
ATOM 1521 O O . PHE A 1 205 ? -16.627 -30.671 -15.187 1.00 87.12 205 PHE A O 1
ATOM 1528 N N . SER A 1 206 ? -15.538 -31.313 -17.047 1.00 86.88 206 SER A N 1
ATOM 1529 C CA . SER A 1 206 ? -16.176 -32.626 -17.141 1.00 86.88 206 SER A CA 1
ATOM 1530 C C . SER A 1 206 ? -15.717 -33.513 -15.980 1.00 86.88 206 SER A C 1
ATOM 1532 O O . SER A 1 206 ? -14.524 -33.673 -15.731 1.00 86.88 206 SER A O 1
ATOM 1534 N N . CYS A 1 207 ? -16.669 -34.079 -15.240 1.00 82.94 207 CYS A N 1
ATOM 1535 C CA . CYS A 1 207 ? -16.395 -34.846 -14.029 1.00 82.94 207 CYS A CA 1
ATOM 1536 C C . CYS A 1 207 ? -17.323 -36.063 -13.949 1.00 82.94 207 CYS A C 1
ATOM 1538 O O . CYS A 1 207 ? -18.489 -35.980 -14.339 1.00 82.94 207 CYS A O 1
ATOM 1540 N N . ALA A 1 208 ? -16.813 -37.191 -13.451 1.00 83.75 208 ALA A N 1
ATOM 1541 C CA . ALA A 1 208 ? -17.620 -38.388 -13.237 1.00 83.75 208 ALA A CA 1
ATOM 1542 C C . ALA A 1 208 ? -18.574 -38.214 -12.040 1.00 83.75 208 ALA A C 1
ATOM 1544 O O . ALA A 1 208 ? -18.310 -37.439 -11.115 1.00 83.75 208 ALA A O 1
ATOM 1545 N N . ALA A 1 209 ? -19.685 -38.955 -12.048 1.00 81.00 209 ALA A N 1
ATOM 1546 C CA . ALA A 1 209 ? -20.682 -38.899 -10.983 1.00 81.00 209 ALA A CA 1
ATOM 1547 C C . ALA A 1 209 ? -20.049 -39.177 -9.604 1.00 81.00 209 ALA A C 1
ATOM 1549 O O . ALA A 1 209 ? -19.315 -40.146 -9.430 1.00 81.00 209 ALA A O 1
ATOM 1550 N N . GLY A 1 210 ? -20.328 -38.305 -8.630 1.00 80.00 210 GLY A N 1
ATOM 1551 C CA . GLY A 1 210 ? -19.790 -38.388 -7.267 1.00 80.00 210 GLY A CA 1
ATOM 1552 C C . GLY A 1 210 ? -18.442 -37.690 -7.025 1.00 80.00 210 GLY A C 1
ATOM 1553 O O . GLY A 1 210 ? -18.104 -37.466 -5.868 1.00 80.00 210 GLY A O 1
ATOM 1554 N N . LEU A 1 211 ? -17.697 -37.280 -8.062 1.00 81.44 211 LEU A N 1
ATOM 1555 C CA . LEU A 1 211 ? -16.376 -36.633 -7.909 1.00 81.44 211 LEU A CA 1
ATOM 1556 C C . LEU A 1 211 ? -16.397 -35.092 -7.996 1.00 81.44 211 LEU A C 1
ATOM 1558 O O . LEU A 1 211 ? -15.344 -34.456 -7.976 1.00 81.44 211 LEU A O 1
ATOM 1562 N N . GLY A 1 212 ? -17.577 -34.472 -8.089 1.00 81.00 212 GLY A N 1
ATOM 1563 C CA . GLY A 1 212 ? -17.724 -33.026 -8.284 1.00 81.00 212 GLY A CA 1
ATOM 1564 C C . GLY A 1 212 ? -17.279 -32.187 -7.079 1.00 81.00 212 GLY A C 1
ATOM 1565 O O . GLY A 1 212 ? -18.053 -31.988 -6.145 1.00 81.00 212 GLY A O 1
ATOM 1566 N N . GLN A 1 213 ? -16.063 -31.639 -7.127 1.00 85.56 213 GLN A N 1
ATOM 1567 C CA . GLN A 1 213 ? -15.527 -30.723 -6.112 1.00 85.56 213 GLN A CA 1
ATOM 1568 C C . GLN A 1 213 ? -15.708 -29.249 -6.513 1.00 85.56 213 GLN A C 1
ATOM 1570 O O . GLN A 1 213 ? -15.595 -28.883 -7.684 1.00 85.56 213 GLN A O 1
ATOM 1575 N N . ARG A 1 214 ? -15.970 -28.375 -5.528 1.00 89.06 214 ARG A N 1
ATOM 1576 C CA . ARG A 1 214 ? -16.057 -26.916 -5.713 1.00 89.06 214 ARG A CA 1
ATOM 1577 C C . ARG A 1 214 ? -14.864 -26.233 -5.050 1.00 89.06 214 ARG A C 1
ATOM 1579 O O . ARG A 1 214 ? -14.811 -26.134 -3.829 1.00 89.06 214 ARG A O 1
ATOM 1586 N N . HIS A 1 215 ? -13.957 -25.691 -5.855 1.00 90.69 215 HIS A N 1
ATOM 1587 C CA . HIS A 1 215 ? -12.801 -24.931 -5.376 1.00 90.69 215 HIS A CA 1
ATOM 1588 C C . HIS A 1 215 ? -13.070 -23.417 -5.465 1.00 90.69 215 HIS A C 1
ATOM 1590 O O . HIS A 1 215 ? -13.531 -22.932 -6.499 1.00 90.69 215 HIS A O 1
ATOM 1596 N N . ARG A 1 216 ? -12.769 -22.656 -4.401 1.00 91.00 216 ARG A N 1
ATOM 1597 C CA . ARG A 1 216 ? -12.678 -21.183 -4.452 1.00 91.00 216 ARG A CA 1
ATOM 1598 C C . ARG A 1 216 ? -11.261 -20.825 -4.899 1.00 91.00 216 ARG A C 1
ATOM 1600 O O . ARG A 1 216 ? -10.353 -20.766 -4.079 1.00 91.00 216 ARG A O 1
ATOM 1607 N N . LEU A 1 217 ? -11.076 -20.648 -6.204 1.00 91.88 217 LEU A N 1
ATOM 1608 C CA . LEU A 1 217 ? -9.809 -20.199 -6.779 1.00 91.88 217 LEU A CA 1
ATOM 1609 C C . LEU A 1 217 ? -9.745 -18.666 -6.752 1.00 91.88 217 LEU A C 1
ATOM 1611 O O . LEU A 1 217 ? -10.699 -18.004 -7.156 1.00 91.88 217 LEU A O 1
ATOM 1615 N N . VAL A 1 218 ? -8.620 -18.119 -6.294 1.00 92.88 218 VAL A N 1
ATOM 1616 C CA . VAL A 1 218 ? -8.311 -16.683 -6.326 1.00 92.88 218 VAL A CA 1
ATOM 1617 C C . VAL A 1 218 ? -7.184 -16.480 -7.334 1.00 92.88 218 VAL A C 1
ATOM 1619 O O . VAL A 1 218 ? -6.192 -17.204 -7.285 1.00 92.88 218 VAL A O 1
ATOM 1622 N N . LEU A 1 219 ? -7.351 -15.533 -8.259 1.00 92.12 219 LEU A N 1
ATOM 1623 C CA . LEU A 1 219 ? -6.397 -15.231 -9.329 1.00 92.12 219 LEU A CA 1
ATOM 1624 C C . LEU A 1 219 ? -6.110 -13.730 -9.370 1.00 92.12 219 LEU A C 1
ATOM 1626 O O . LEU A 1 219 ? -7.004 -12.921 -9.124 1.00 92.12 219 LEU A O 1
ATOM 1630 N N . THR A 1 220 ? -4.889 -13.355 -9.748 1.00 92.19 220 THR A N 1
ATOM 1631 C CA . THR A 1 220 ? -4.589 -11.970 -10.136 1.00 92.19 220 THR A CA 1
ATOM 1632 C C . THR A 1 220 ? -5.210 -11.638 -11.495 1.00 92.19 220 THR A C 1
ATOM 1634 O O . THR A 1 220 ? -5.518 -12.528 -12.294 1.00 92.19 220 THR A O 1
ATOM 1637 N N . GLN A 1 221 ? -5.342 -10.344 -11.804 1.00 91.19 221 GLN A N 1
ATOM 1638 C CA . GLN A 1 221 ? -5.794 -9.881 -13.120 1.00 91.19 221 GLN A CA 1
ATOM 1639 C C . GLN A 1 221 ? -4.960 -10.496 -14.260 1.00 91.19 221 GLN A C 1
ATOM 1641 O O . GLN A 1 221 ? -5.523 -10.942 -15.258 1.00 91.19 221 GLN A O 1
ATOM 1646 N N . GLU A 1 222 ? -3.637 -10.575 -14.108 1.00 92.00 222 GLU A N 1
ATOM 1647 C CA . GLU A 1 222 ? -2.731 -11.163 -15.104 1.00 92.00 222 GLU A CA 1
ATOM 1648 C C . GLU A 1 222 ? -2.983 -12.663 -15.303 1.00 92.00 222 GLU A C 1
ATOM 1650 O O . GLU A 1 222 ? -3.128 -13.124 -16.436 1.00 92.00 222 GLU A O 1
ATOM 1655 N N . GLN A 1 223 ? -3.102 -13.422 -14.207 1.00 92.50 223 GLN A N 1
ATOM 1656 C CA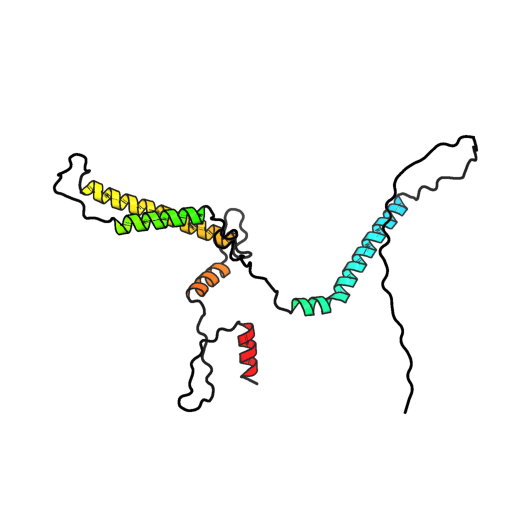 . GLN A 1 223 ? -3.403 -14.857 -14.247 1.00 92.50 223 GLN A CA 1
ATOM 1657 C C . GLN A 1 223 ? -4.762 -15.132 -14.901 1.00 92.50 223 GLN A C 1
ATOM 1659 O O . GLN A 1 223 ? -4.899 -16.091 -15.659 1.00 92.50 223 GLN A O 1
ATOM 1664 N N . LEU A 1 224 ? -5.757 -14.273 -14.663 1.00 92.50 224 LEU A N 1
ATOM 1665 C CA . LEU A 1 224 ? -7.059 -14.366 -15.316 1.00 92.50 224 LEU A CA 1
ATOM 1666 C C . LEU A 1 224 ? -6.967 -14.113 -16.831 1.00 92.50 224 LEU A C 1
ATOM 1668 O O . LEU A 1 224 ? -7.567 -14.861 -17.596 1.00 92.50 224 LEU A O 1
ATOM 1672 N N . HIS A 1 225 ? -6.200 -13.115 -17.285 1.00 91.75 225 HIS A N 1
ATOM 1673 C CA . HIS A 1 225 ? -5.998 -12.862 -18.722 1.00 91.75 225 HIS A CA 1
ATOM 1674 C C . HIS A 1 225 ? -5.240 -14.016 -19.407 1.00 91.75 225 HIS A C 1
ATOM 1676 O O . HIS A 1 225 ? -5.537 -14.373 -20.552 1.00 91.75 225 HIS A O 1
ATOM 1682 N N . GLN A 1 226 ? -4.308 -14.656 -18.695 1.00 92.81 226 GLN A N 1
ATOM 1683 C CA . GLN A 1 226 ? -3.645 -15.877 -19.161 1.00 92.81 226 GLN A CA 1
ATOM 1684 C C . GLN A 1 226 ? -4.623 -17.060 -19.231 1.00 92.81 226 GLN A C 1
ATOM 1686 O O . GLN A 1 226 ? -4.648 -17.760 -20.237 1.00 92.81 226 GLN A O 1
ATOM 1691 N N . LEU A 1 227 ? -5.482 -17.258 -18.226 1.00 92.00 227 LEU A N 1
ATOM 1692 C CA . LEU A 1 227 ? -6.511 -18.304 -18.253 1.00 92.00 227 LEU A CA 1
ATOM 1693 C C . LEU A 1 227 ? -7.520 -18.075 -19.391 1.00 92.00 227 LEU A C 1
ATOM 1695 O O . LEU A 1 227 ? -7.817 -18.994 -20.146 1.00 92.00 227 LEU A O 1
ATOM 1699 N N . HIS A 1 228 ? -7.997 -16.843 -19.562 1.00 91.25 228 HIS A N 1
ATOM 1700 C CA . HIS A 1 228 ? -8.941 -16.452 -20.611 1.00 91.25 228 HIS A CA 1
ATOM 1701 C C . HIS A 1 228 ? -8.370 -16.689 -22.019 1.00 91.25 228 HIS A C 1
ATOM 1703 O O . HIS A 1 228 ? -9.033 -17.288 -22.863 1.00 91.25 228 HIS A O 1
ATOM 1709 N N . SER A 1 229 ? -7.107 -16.317 -22.263 1.00 93.00 229 SER A N 1
ATOM 1710 C CA . SER A 1 229 ? -6.436 -16.586 -23.547 1.00 93.00 229 SER A CA 1
ATOM 1711 C C . SER A 1 229 ? -6.087 -18.066 -23.780 1.00 93.00 229 SER A C 1
ATOM 1713 O O . SER A 1 229 ? -5.806 -18.441 -24.913 1.00 93.00 229 SER A O 1
ATOM 1715 N N . ARG A 1 230 ? -6.163 -18.925 -22.753 1.00 92.00 230 ARG A N 1
ATOM 1716 C CA . ARG A 1 230 ? -6.046 -20.396 -22.856 1.00 92.00 230 ARG A CA 1
ATOM 1717 C C . ARG A 1 230 ? -7.390 -21.134 -22.944 1.00 92.00 230 ARG A C 1
ATOM 1719 O O . ARG A 1 230 ? -7.385 -22.355 -23.049 1.00 92.00 230 ARG A O 1
ATOM 1726 N N . LEU A 1 231 ? -8.517 -20.422 -22.867 1.00 87.19 231 LEU A N 1
ATOM 1727 C CA . LEU A 1 231 ? -9.873 -20.987 -22.963 1.00 87.19 231 LEU A CA 1
ATOM 1728 C C . LEU A 1 231 ? -10.618 -20.575 -24.247 1.00 87.19 231 LEU A C 1
ATOM 1730 O O . LEU A 1 231 ? -11.729 -21.046 -24.476 1.00 87.19 231 LEU A O 1
ATOM 1734 N N . ILE A 1 232 ? -10.034 -19.683 -25.054 1.00 82.06 232 ILE A N 1
ATOM 1735 C CA . ILE A 1 232 ? -10.643 -19.094 -26.265 1.00 82.06 232 ILE A CA 1
ATOM 1736 C C . ILE A 1 232 ? -9.848 -19.435 -27.549 1.00 82.06 232 ILE A C 1
ATOM 1738 O O . ILE A 1 232 ? -10.316 -19.155 -28.651 1.00 82.06 232 ILE A O 1
ATOM 1742 N N . PHE A 1 233 ? -8.686 -20.084 -27.411 1.00 49.00 233 PHE A N 1
ATOM 1743 C CA . PHE A 1 233 ? -7.828 -20.585 -28.493 1.00 49.00 233 PHE A CA 1
ATOM 1744 C C . PHE A 1 233 ? -7.574 -22.087 -28.323 1.00 49.00 233 PHE A C 1
ATOM 1746 O O . PHE A 1 233 ? -7.259 -22.477 -27.175 1.00 49.00 233 PHE A O 1
#

Foldseek 3Di:
DDDDDDDDDDDDDDDDDDDDDDDDDDDDDDDPDCDPDPPPPDVVVVVVVVVVVVVVVVVVVVVCCVVCVVVVVVVVPDDDDDDDDDDDPVCPVPPPVPVPDPLNVVVVVLVVVVVVLVVPDDQQDQPCPDVPDDHSVVVVVVNVVVVVVSVVVVVVSVVVVVQVVQVPDPPQFDDDDPGTDGDPVNVVVVVCVVVPDDDDDDDDDDDDPPPDDDDPDDDDPVRVVVVVVVVPD